Protein 3KE7 (pdb70)

Secondary structure (P-SEA, 3-state):
cccccccccccccccaaaaaaaaaccccccccccccbbbbbccccccccccaaaaaaaaacccccccccccbbbbbbcccbbbbbbccccccccbbbbbcbbbbbbbccccbbbbcbbbbbcccccc/ccccccccccccccccaaaaaaaaaccccccccccccbbbbbccccccccccaaaaaaaaacccccccccccbbbbbbcccbbbbbbbbbbbcccbbbbbcbbbbbbbccccbbbbcbbbbbcccccc

Sequence (255 aa):
QKKNENKKTLNENIPEEIISSSLLEKEALASTDPAFVELSDTTDVIYFDPSSLETKIEGLEEQLRRTYYKGQLPPADHFDIRRPVVQVAQQNIAVLTFNLDSYLSDKVIIKKWNCTEVYRRRNPDNQWKIIQTHWSYVKPLDQQKNENKTLNENIPEIISSSLEKEALASTDPAFVELSDTTDVIYFDPSSLETKIEEGLEEQQLRTYYKGQLPPADHHFDIRPVVQVAQNIAVLTFNLDSYLSDKVIKWNCTEVYRRNPDNQWKIIQTHWSYVKPLD

B-factor: mean 13.29, std 9.76, range [2.0, 61.55]

Solvent-accessible surface area: 12654 Å² total

InterPro domains:
  IPR032710 NTF2-like domain superfamily [SSF54427] (45-148)
  IPR037401 SnoaL-like domain [PF13474] (45-150)

Foldseek 3Di:
DLQDDPPCRPDPQVVVVQVVCCLQDQPLNQLVQADQFAWEEEPVDPHIDGGSVRVVVVSVVHDGRAPDKDFDWDWDDDPFKIKIWDWMFGHHPHDTWIKTKIWIWGQDPVRGTGTRYIYIYGDPPVD/DVVVVLVADPDPVQVVVVQVVCQLQDPPLRQLVQADQAAWEEEPVDPDIDGGSVSVVVVSVVDDDQANDKDFPWDWDDDPQKIKIWTWMWGDRPPDTWIKTKIWIWGQDSVRRTGTRYIYIYGDPPVD

Nearest PDB structures (foldseek):
  3ke7-assembly1_A  TM=9.573E-01  e=1.604E-20  Parabacteroides distasonis ATCC 8503
  3nm2-assembly1_A-2  TM=6.686E-01  e=5.305E-06  Comamonas testosteroni
  3mki-assembly2_C  TM=6.594E-01  e=5.002E-06  Comamonas testosteroni
  6uae-assembly4_D  TM=6.783E-01  e=1.822E-05  Comamonas testosteroni
  3t8u-assembly1_A  TM=6.518E-01  e=2.049E-05  Comamonas testosteroni

Radius of gyration: 18.11 Å; Cα contacts (8 Å, |Δi|>4): 552; chains: 2; bounding box: 51×55×39 Å

Organism: Parabacteroides distasonis (strain ATCC 8503 / DSM 20701 / CIP 104284 / JCM 5825 / NCTC 11152) (NCBI:txid435591)

Structure (mmCIF, N/CA/C/O backbone):
data_3KE7
#
_entry.id   3KE7
#
_cell.length_a   74.660
_cell.length_b   60.897
_cell.length_c   52.280
_cell.angle_alpha   90.00
_cell.angle_beta   102.30
_cell.angle_gamma   90.00
#
_symmetry.space_group_name_H-M   'C 1 2 1'
#
loop_
_entity.id
_entity.type
_entity.pdbx_description
1 polymer 'Putative ketosteroid isomerase'
2 non-polymer BICINE
3 non-polymer GLYCEROL
4 non-polymer DI(HYDROXYETHYL)ETHER
5 non-polymer 'SULFATE ION'
6 water water
#
loop_
_atom_site.group_PDB
_atom_site.id
_atom_site.type_symbol
_atom_site.label_atom_id
_atom_site.label_alt_id
_atom_site.label_comp_id
_atom_site.label_asym_id
_atom_site.label_entity_id
_atom_site.label_seq_id
_atom_site.pdbx_PDB_ins_code
_atom_site.Cartn_x
_atom_site.Cartn_y
_atom_site.Cartn_z
_atom_site.occupancy
_atom_site.B_iso_or_equiv
_atom_site.auth_seq_id
_atom_site.auth_comp_id
_atom_site.auth_asym_id
_atom_site.auth_atom_id
_atom_site.pdbx_PDB_model_num
ATOM 1 N N . GLN A 1 3 ? 2.414 32.341 19.885 1.00 22.23 23 GLN A N 1
ATOM 2 C CA . GLN A 1 3 ? 2.539 33.766 20.311 1.00 20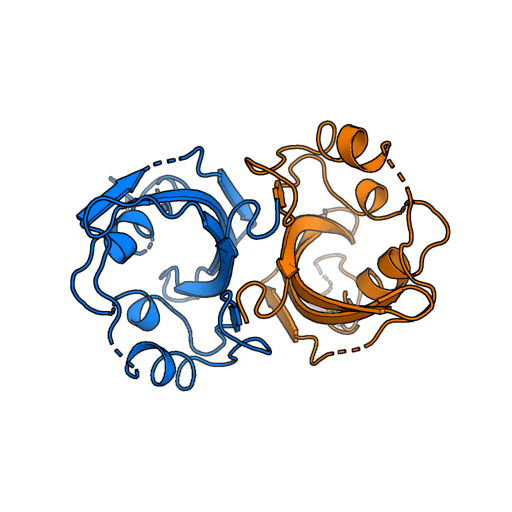.37 23 GLN A CA 1
ATOM 3 C C . GLN A 1 3 ? 2.839 34.641 19.068 1.00 21.02 23 GLN A C 1
ATOM 4 O O . GLN A 1 3 ? 3.609 34.273 18.183 1.00 18.32 23 GLN A O 1
ATOM 10 N N . LYS A 1 4 ? 2.214 35.805 19.011 1.00 17.53 24 LYS A N 1
ATOM 11 C CA A LYS A 1 4 ? 2.323 36.709 17.882 0.50 17.84 24 LYS A CA 1
ATOM 12 C CA B LYS A 1 4 ? 2.330 36.685 17.858 0.50 17.79 24 LYS A CA 1
ATOM 13 C C . LYS A 1 4 ? 3.777 37.055 17.505 1.00 15.74 24 LYS A C 1
ATOM 14 O O . LYS A 1 4 ? 4.083 37.330 16.340 1.00 16.38 24 LYS A O 1
ATOM 25 N N . ASN A 1 5 ? 4.674 37.086 18.501 1.00 12.47 25 ASN A N 1
ATOM 26 C CA . ASN A 1 5 ? 6.067 37.486 18.253 1.00 10.00 25 ASN A CA 1
ATOM 27 C C . ASN A 1 5 ? 7.070 36.341 18.355 1.00 10.70 25 ASN A C 1
ATOM 28 O O . ASN A 1 5 ? 8.236 36.556 18.660 1.00 9.34 25 ASN A O 1
ATOM 41 N N . GLU A 1 7 ? 8.292 32.652 16.337 1.00 9.89 27 GLU A N 1
ATOM 42 C CA . GLU A 1 7 ? 8.179 31.813 15.187 1.00 10.03 27 GLU A CA 1
ATOM 43 C C . GLU A 1 7 ? 7.419 30.511 15.482 1.00 9.49 27 GLU A C 1
ATOM 44 O O . GLU A 1 7 ? 7.351 30.015 16.621 1.00 11.57 27 GLU A O 1
ATOM 50 N N . ASN A 1 8 ? 6.857 29.959 14.427 1.00 8.41 28 ASN A N 1
ATOM 51 C CA . ASN A 1 8 ? 6.159 28.698 14.521 1.00 10.72 28 ASN A CA 1
ATOM 52 C C . ASN A 1 8 ? 6.146 28.066 13.126 1.00 11.52 28 ASN A C 1
ATOM 53 O O . ASN A 1 8 ? 6.818 28.573 12.211 1.00 11.70 28 ASN A O 1
ATOM 58 N N . LYS A 1 9 ? 5.469 26.932 12.969 1.00 12.35 29 LYS A N 1
ATOM 59 C CA A LYS A 1 9 ? 5.461 26.201 11.708 0.50 13.56 29 LYS A CA 1
ATOM 60 C CA B LYS A 1 9 ? 5.469 26.213 11.696 0.50 13.34 29 LYS A CA 1
ATOM 61 C C . LYS A 1 9 ? 4.366 26.664 10.754 1.00 14.28 29 LYS A C 1
ATOM 62 O O . LYS A 1 9 ? 4.244 26.104 9.647 1.00 17.54 29 LYS A O 1
ATOM 73 N N . THR A 1 10 ? 3.562 27.669 11.167 1.00 14.33 30 THR A N 1
ATOM 74 C CA . THR A 1 10 ? 2.467 28.170 10.305 1.00 14.91 30 THR A CA 1
ATOM 75 C C . THR A 1 10 ? 2.587 29.638 9.897 1.00 18.42 30 THR A C 1
ATOM 76 O O . THR A 1 10 ? 3.421 29.991 9.055 1.00 16.39 30 THR A O 1
ATOM 80 N N . LEU A 1 11 ? 1.764 30.512 10.472 1.00 17.97 31 LEU A N 1
ATOM 81 C CA . LEU A 1 11 ? 1.779 31.930 10.109 1.00 19.49 31 LEU A CA 1
ATOM 82 C C . LEU A 1 11 ? 3.077 32.648 10.407 1.00 18.57 31 LEU A C 1
ATOM 83 O O . LEU A 1 11 ? 3.410 33.676 9.759 1.00 19.91 31 LEU A O 1
ATOM 88 N N . ASN A 1 12 ? 3.797 32.162 11.429 1.00 14.53 32 ASN A N 1
ATOM 89 C CA . ASN A 1 12 ? 5.023 32.803 11.826 1.00 12.65 32 ASN A CA 1
ATOM 90 C C . ASN A 1 12 ? 6.284 32.022 11.412 1.00 12.28 32 ASN A C 1
ATOM 91 O O . ASN A 1 12 ? 7.356 32.192 12.016 1.00 12.18 32 ASN A O 1
ATOM 96 N N . GLU A 1 13 ? 6.176 31.240 10.343 1.00 8.91 33 GLU A N 1
ATOM 97 C CA . GLU A 1 13 ? 7.324 30.501 9.824 1.00 9.08 33 GLU A CA 1
ATOM 98 C C . GLU A 1 13 ? 8.323 31.501 9.189 1.00 8.67 33 GLU A C 1
ATOM 99 O O . GLU A 1 13 ? 9.522 31.527 9.526 1.00 10.79 33 GLU A O 1
ATOM 105 N N . ASN A 1 14 ? 7.826 32.368 8.330 1.00 4.90 34 ASN A N 1
ATOM 106 C CA . ASN A 1 14 ? 8.676 33.338 7.620 1.00 4.06 34 ASN A CA 1
ATOM 107 C C . ASN A 1 14 ? 8.805 34.584 8.512 1.00 6.57 34 ASN A C 1
ATOM 108 O O . ASN A 1 14 ? 7.790 35.207 8.892 1.00 5.69 34 ASN A O 1
ATOM 113 N N . ILE A 1 15 ? 10.035 34.974 8.791 1.00 5.53 35 ILE A N 1
ATOM 114 C CA . ILE A 1 15 ? 10.314 36.062 9.716 1.00 4.81 35 ILE A CA 1
ATOM 115 C C . ILE A 1 15 ? 9.757 37.375 9.159 1.00 5.09 35 ILE A C 1
ATOM 116 O O . ILE A 1 15 ? 9.044 38.078 9.889 1.00 6.09 35 ILE A O 1
ATOM 121 N N . PRO A 1 16 ? 10.028 37.702 7.900 1.00 4.89 36 PRO A N 1
ATOM 122 C CA . PRO A 1 16 ? 9.429 38.979 7.441 1.00 5.63 36 PRO A CA 1
ATOM 123 C C . PRO A 1 16 ? 7.907 39.043 7.580 1.00 7.40 36 PRO A C 1
ATOM 124 O O . PRO A 1 16 ? 7.380 40.048 8.048 1.00 5.91 36 PRO A O 1
ATOM 128 N N . GLU A 1 17 ? 7.201 37.996 7.183 1.00 6.22 37 GLU A N 1
ATOM 129 C CA A GLU A 1 17 ? 5.742 38.030 7.313 0.60 6.88 37 GLU A CA 1
ATOM 130 C CA B GLU A 1 17 ? 5.752 37.939 7.296 0.40 7.37 37 GLU A CA 1
ATOM 131 C C . GLU A 1 17 ? 5.324 38.135 8.768 1.00 6.16 37 GLU A C 1
ATOM 132 O O . GLU A 1 17 ? 4.409 38.893 9.090 1.00 6.32 37 GLU A O 1
ATOM 156 N N . ILE A 1 19 ? 6.993 39.587 11.232 1.00 5.21 39 ILE A N 1
ATOM 157 C CA . ILE A 1 19 ? 7.360 40.933 11.711 1.00 4.89 39 ILE A CA 1
ATOM 158 C C . ILE A 1 19 ? 6.356 41.965 11.204 1.00 5.09 39 ILE A C 1
ATOM 159 O O . ILE A 1 19 ? 5.867 42.852 11.959 1.00 5.65 39 ILE A O 1
ATOM 164 N N . ILE A 1 20 ? 6.010 41.851 9.914 1.00 4.88 40 ILE A N 1
ATOM 165 C CA . ILE A 1 20 ? 5.012 42.754 9.331 1.00 5.63 40 ILE A CA 1
ATOM 166 C C . ILE A 1 20 ? 3.663 42.604 10.043 1.00 6.41 40 ILE A C 1
ATOM 167 O O . ILE A 1 20 ? 3.030 43.609 10.398 1.00 6.06 40 ILE A O 1
ATOM 172 N N . SER A 1 21 ? 3.216 41.371 10.261 1.00 6.45 41 SER A N 1
ATOM 173 C CA A SER A 1 21 ? 1.939 41.134 10.943 0.34 6.04 41 SER A CA 1
ATOM 174 C CA B SER A 1 21 ? 1.943 41.138 10.947 0.33 6.10 41 SER A CA 1
ATOM 175 C CA C SER A 1 21 ? 1.943 41.139 10.936 0.33 6.55 41 SER A CA 1
ATOM 176 C C . SER A 1 21 ? 1.962 41.669 12.367 1.00 8.20 41 SER A C 1
ATOM 177 O O . SER A 1 21 ? 0.940 42.237 12.862 1.00 8.05 41 SER A O 1
ATOM 184 N N . LEU A 1 22 ? 3.074 41.490 13.072 1.00 6.21 42 LEU A N 1
ATOM 185 C CA A LEU A 1 22 ? 3.200 41.962 14.401 0.50 7.37 42 LEU A CA 1
ATOM 186 C CA B LEU A 1 22 ? 3.222 42.011 14.454 0.50 6.84 42 LEU A CA 1
ATOM 187 C C . LEU A 1 22 ? 3.041 43.495 14.475 1.00 6.54 42 LEU A C 1
ATOM 188 O O . LEU A 1 22 ? 2.308 44.032 15.336 1.00 8.19 42 LEU A O 1
ATOM 197 N N . GLU A 1 23 ? 3.732 44.195 13.572 1.00 5.79 43 GLU A N 1
ATOM 198 C CA . GLU A 1 23 ? 3.642 45.635 13.529 1.00 5.32 43 GLU A CA 1
ATOM 199 C C . GLU A 1 23 ? 2.224 46.105 13.243 1.00 6.22 43 GLU A C 1
ATOM 200 O O . GLU A 1 23 ? 1.741 47.013 13.897 1.00 7.13 43 GLU A O 1
ATOM 206 N N . LYS A 1 24 ? 1.557 45.474 12.269 1.00 5.51 44 LYS A N 1
ATOM 207 C CA . LYS A 1 24 ? 0.199 45.852 11.948 1.00 6.69 44 LYS A CA 1
ATOM 208 C C . LYS A 1 24 ? -0.728 45.617 13.136 1.00 7.55 44 LYS A C 1
ATOM 209 O O . LYS A 1 24 ? -1.612 46.399 13.378 1.00 8.03 44 LYS A O 1
ATOM 215 N N . GLU A 1 25 ? -0.498 44.532 13.862 1.00 5.11 45 GLU A N 1
ATOM 216 C CA . GLU A 1 25 ? -1.370 44.207 15.020 1.00 5.24 45 GLU A CA 1
ATOM 217 C C . GLU A 1 25 ? -1.176 45.263 16.083 1.00 6.40 45 GLU A C 1
ATOM 218 O O . GLU A 1 25 ? -2.164 45.706 16.707 1.00 7.13 45 GLU A O 1
ATOM 224 N N . ALA A 1 26 ? 0.058 45.692 16.319 1.00 7.40 46 ALA A N 1
ATOM 225 C CA . ALA A 1 26 ? 0.298 46.725 17.334 1.00 7.50 46 ALA A CA 1
ATOM 226 C C . ALA A 1 26 ? -0.322 48.055 16.920 1.00 6.56 46 ALA A C 1
ATOM 227 O O . ALA A 1 26 ? -0.917 48.763 17.756 1.00 7.32 46 ALA A O 1
ATOM 229 N N . LEU A 1 27 ? -0.195 48.397 15.647 1.00 6.76 47 LEU A N 1
ATOM 230 C CA . LEU A 1 27 ? -0.808 49.627 15.107 1.00 7.15 47 LEU A CA 1
ATOM 231 C C . LEU A 1 27 ? -2.341 49.637 15.185 1.00 7.83 47 LEU A C 1
ATOM 232 O O . LEU A 1 27 ? -2.964 50.708 15.234 1.00 11.75 47 LEU A O 1
ATOM 237 N N . ALA A 1 28 ? -2.946 48.469 15.120 1.00 7.08 48 ALA A N 1
ATOM 238 C CA . ALA A 1 28 ? -4.412 48.389 15.133 1.00 8.34 48 ALA A CA 1
ATOM 239 C C . ALA A 1 28 ? -4.940 48.242 16.537 1.00 10.11 48 ALA A C 1
ATOM 240 O O . ALA A 1 28 ? -6.132 48.428 16.747 1.00 10.69 48 ALA A O 1
ATOM 242 N N . SER A 1 29 ? -4.064 47.983 17.524 1.00 6.15 49 SER A N 1
ATOM 243 C CA . SER A 1 29 ? -4.534 47.756 18.889 1.00 7.96 49 SER A CA 1
ATOM 244 C C . SER A 1 29 ? -5.116 49.015 19.516 1.00 8.44 49 SER A C 1
ATOM 245 O O . SER A 1 29 ? -4.612 50.113 19.347 1.00 10.55 49 SER A O 1
ATOM 248 N N . THR A 1 30 ? -6.190 48.831 20.269 1.00 7.35 50 THR A N 1
ATOM 249 C CA . THR A 1 30 ? -6.747 49.939 21.024 1.00 9.72 50 THR A CA 1
ATOM 250 C C . THR A 1 30 ? -5.959 50.199 22.297 1.00 8.60 50 THR A C 1
ATOM 251 O O . THR A 1 30 ? -6.157 51.210 22.962 1.00 11.54 50 THR A O 1
ATOM 255 N N . ASP A 1 31 ? -5.082 49.289 22.682 1.00 6.82 51 ASP A N 1
ATOM 256 C CA . ASP A 1 31 ? -4.317 49.472 23.881 1.00 6.69 51 ASP A CA 1
ATOM 257 C C . ASP A 1 31 ? -3.076 50.305 23.567 1.00 10.41 51 ASP A C 1
ATOM 258 O O . ASP A 1 31 ? -2.251 49.912 22.723 1.00 10.33 51 ASP A O 1
ATOM 263 N N . PRO A 1 32 ? -2.940 51.464 24.205 1.00 10.14 52 PRO A N 1
ATOM 264 C CA . PRO A 1 32 ? -1.755 52.293 23.900 1.00 14.07 52 PRO A CA 1
ATOM 265 C C . PRO A 1 32 ? -0.455 51.697 24.360 1.00 14.11 52 PRO A C 1
ATOM 266 O O . PRO A 1 32 ? 0.593 52.104 23.856 1.00 18.68 52 PRO A O 1
ATOM 283 N N . ALA A 1 34 ? 0.467 48.658 23.599 1.00 11.38 54 ALA A N 1
ATOM 284 C CA . ALA A 1 34 ? 0.813 47.567 22.683 1.00 8.69 54 ALA A CA 1
ATOM 285 C C . ALA A 1 34 ? 2.282 47.593 22.295 1.00 6.86 54 ALA A C 1
ATOM 286 O O . ALA A 1 34 ? 2.981 46.588 22.341 1.00 7.83 54 ALA A O 1
ATOM 288 N N . PHE A 1 35 ? 2.751 48.720 21.819 1.00 6.50 55 PHE A N 1
ATOM 289 C CA . PHE A 1 35 ? 4.157 48.774 21.395 1.00 7.15 55 PHE A CA 1
ATOM 290 C C . PHE A 1 35 ? 5.099 48.706 22.572 1.00 5.78 55 PHE A C 1
ATOM 291 O O . PHE A 1 35 ? 6.214 48.195 22.435 1.00 8.00 55 PHE A O 1
ATOM 299 N N . VAL A 1 36 ? 4.691 49.190 23.745 1.00 6.60 56 VAL A N 1
ATOM 300 C CA . VAL A 1 36 ? 5.516 49.048 24.920 1.00 5.85 56 VAL A CA 1
ATOM 301 C C . VAL A 1 36 ? 5.705 47.589 25.285 1.00 7.03 56 VAL A C 1
ATOM 302 O O . VAL A 1 36 ? 6.810 47.141 25.656 1.00 8.86 56 VAL A O 1
ATOM 306 N N . GLU A 1 37 ? 4.604 46.809 25.218 1.00 8.78 57 GLU A N 1
ATOM 307 C CA . GLU A 1 37 ? 4.673 45.402 25.602 1.00 8.92 57 GLU A CA 1
ATOM 308 C C . GLU A 1 37 ? 5.610 44.657 24.639 1.00 9.43 57 GLU A C 1
ATOM 309 O O . GLU A 1 37 ? 6.249 43.691 24.994 1.00 10.29 57 GLU A O 1
ATOM 315 N N . LEU A 1 38 ? 5.693 45.126 23.401 1.00 7.11 58 LEU A N 1
ATOM 316 C CA . LEU A 1 38 ? 6.566 44.524 22.414 1.00 7.73 58 LEU A CA 1
ATOM 317 C C . LEU A 1 38 ? 8.013 44.969 22.502 1.00 7.41 58 LEU A C 1
ATOM 318 O O . LEU A 1 38 ? 8.881 44.402 21.819 1.00 9.67 58 LEU A O 1
ATOM 323 N N . SER A 1 39 ? 8.293 46.031 23.246 1.00 5.36 59 SER A N 1
ATOM 324 C CA . SER A 1 39 ? 9.615 46.592 23.301 1.00 6.12 59 SER A CA 1
ATOM 325 C C . SER A 1 39 ? 10.447 45.997 24.423 1.00 6.17 59 SER A C 1
ATOM 326 O O . SER A 1 39 ? 9.907 45.565 25.441 1.00 6.78 59 SER A O 1
ATOM 329 N N . ASP A 1 40 ? 11.753 45.918 24.213 1.00 6.68 60 ASP A N 1
ATOM 330 C CA . ASP A 1 40 ? 12.676 45.357 25.218 1.00 7.79 60 ASP A CA 1
ATOM 331 C C . ASP A 1 40 ? 13.252 46.449 26.134 1.00 8.76 60 ASP A C 1
ATOM 332 O O . ASP A 1 40 ? 13.078 47.641 25.904 1.00 6.75 60 ASP A O 1
ATOM 337 N N . THR A 1 41 ? 13.923 46.009 27.186 1.00 6.56 61 THR A N 1
ATOM 338 C CA A THR A 1 41 ? 14.390 46.915 28.206 0.60 6.59 61 THR A CA 1
ATOM 339 C CA B THR A 1 41 ? 14.486 46.860 28.218 0.40 6.87 61 THR A CA 1
ATOM 340 C C . THR A 1 41 ? 15.341 48.005 27.692 1.00 6.80 61 THR A C 1
ATOM 341 O O . THR A 1 41 ? 15.337 49.132 28.248 1.00 7.03 61 THR A O 1
ATOM 348 N N . ASP A 1 42 ? 16.124 47.718 26.653 1.00 5.76 62 ASP A N 1
ATOM 349 C CA . ASP A 1 42 ? 17.077 48.651 26.092 1.00 6.26 62 ASP A CA 1
ATOM 350 C C . ASP A 1 42 ? 16.548 49.451 24.911 1.00 6.63 62 ASP A C 1
ATOM 351 O O . ASP A 1 42 ? 17.341 49.994 24.145 1.00 7.28 62 ASP A O 1
ATOM 356 N N . VAL A 1 43 ? 15.227 49.519 24.775 1.00 5.89 63 VAL A N 1
ATOM 357 C CA . VAL A 1 43 ? 14.642 50.212 23.614 1.00 4.52 63 VAL A CA 1
ATOM 358 C C . VAL A 1 43 ? 15.086 51.693 23.510 1.00 5.58 63 VAL A C 1
ATOM 359 O O . VAL A 1 43 ? 15.231 52.396 24.507 1.00 6.70 63 VAL A O 1
ATOM 363 N N . ILE A 1 44 ? 15.270 52.137 22.268 1.00 4.92 64 ILE A N 1
ATOM 364 C CA . ILE A 1 44 ? 15.577 53.518 21.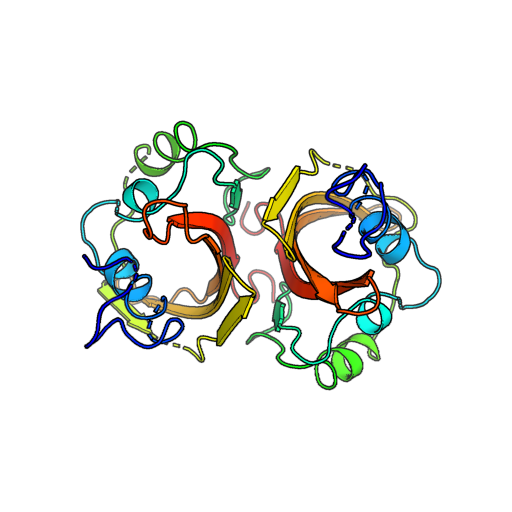895 1.00 5.15 64 ILE A CA 1
ATOM 365 C C . ILE A 1 44 ? 14.431 53.960 20.977 1.00 4.14 64 ILE A C 1
ATOM 366 O O . ILE A 1 44 ? 14.044 53.233 20.057 1.00 6.22 64 ILE A O 1
ATOM 371 N N . TYR A 1 45 ? 13.902 55.148 21.210 1.00 5.41 65 TYR A N 1
ATOM 372 C CA . TYR A 1 45 ? 12.700 55.620 20.488 1.00 3.80 65 TYR A CA 1
ATOM 373 C C . TYR A 1 45 ? 12.800 57.091 20.075 1.00 3.95 65 TYR A C 1
ATOM 374 O O . TYR A 1 45 ? 13.153 57.935 20.885 1.00 5.50 65 TYR A O 1
ATOM 383 N N . PHE A 1 46 ? 12.461 57.348 18.819 1.00 4.02 66 PHE A N 1
ATOM 384 C CA . PHE A 1 46 ? 12.309 58.687 18.289 1.00 4.23 66 PHE A CA 1
ATOM 385 C C . PHE A 1 46 ? 10.921 58.940 17.723 1.00 5.62 66 PHE A C 1
ATOM 386 O O . PHE A 1 46 ? 10.343 58.062 17.064 1.00 4.41 66 PHE A O 1
ATOM 394 N N . ASP A 1 47 ? 10.394 60.166 17.925 1.00 4.58 67 ASP A N 1
ATOM 395 C CA . ASP A 1 47 ? 9.245 60.622 17.133 1.00 5.14 67 ASP A CA 1
ATOM 396 C C . ASP A 1 47 ? 9.351 62.133 16.972 1.00 5.79 67 ASP A C 1
ATOM 397 O O . ASP A 1 47 ? 10.236 62.767 17.556 1.00 4.84 67 ASP A O 1
ATOM 402 N N . PRO A 1 48 ? 8.468 62.724 16.171 1.00 4.95 68 PRO A N 1
ATOM 403 C CA . PRO A 1 48 ? 8.625 64.172 15.872 1.00 7.31 68 PRO A CA 1
ATOM 404 C C . PRO A 1 48 ? 8.403 65.115 17.007 1.00 8.34 68 PRO A C 1
ATOM 405 O O . PRO A 1 48 ? 8.655 66.300 16.810 1.00 9.90 68 PRO A O 1
ATOM 409 N N . SER A 1 49 ? 7.982 64.636 18.169 1.00 6.37 69 SER A N 1
ATOM 410 C CA A SER A 1 49 ? 7.714 65.582 19.249 0.75 6.31 69 SER A CA 1
ATOM 411 C CA B SER A 1 49 ? 7.681 65.507 19.321 0.25 7.73 69 SER A CA 1
ATOM 412 C C . SER A 1 49 ? 8.819 65.660 20.300 1.00 9.01 69 SER A C 1
ATOM 413 O O . SER A 1 49 ? 8.729 66.502 21.195 1.00 8.54 69 SER A O 1
ATOM 418 N N . LEU A 1 50 ? 9.829 64.770 20.200 1.00 6.12 70 LEU A N 1
ATOM 419 C CA . LEU A 1 50 ? 10.879 64.676 21.180 1.00 5.80 70 LEU A CA 1
ATOM 420 C C . LEU A 1 50 ? 12.119 65.464 20.798 1.00 6.53 70 LEU A C 1
ATOM 421 O O . LEU A 1 50 ? 12.611 65.375 19.646 1.00 7.94 70 LEU A O 1
ATOM 426 N N . GLU A 1 51 ? 12.669 66.229 21.717 1.00 5.45 71 GLU A N 1
ATOM 427 C CA . GLU A 1 51 ? 13.903 66.915 21.391 1.00 4.51 71 GLU A CA 1
ATOM 428 C C . GLU A 1 51 ? 15.062 65.937 21.126 1.00 7.22 71 GLU A C 1
ATOM 429 O O . GLU A 1 51 ? 15.897 66.167 20.244 1.00 7.94 71 GLU A O 1
ATOM 435 N N . THR A 1 52 ? 15.117 64.854 21.909 1.00 5.84 72 THR A N 1
ATOM 436 C CA . THR A 1 52 ? 16.108 63.809 21.762 1.00 7.00 72 THR A CA 1
ATOM 437 C C . THR A 1 52 ? 15.413 62.482 21.984 1.00 5.86 72 THR A C 1
ATOM 438 O O . THR A 1 52 ? 14.312 62.414 22.544 1.00 6.11 72 THR A O 1
ATOM 442 N N . LYS A 1 53 ? 16.076 61.406 21.606 1.00 4.61 73 LYS A N 1
ATOM 443 C CA . LYS A 1 53 ? 15.488 60.083 21.741 1.00 4.93 73 LYS A CA 1
ATOM 444 C C . LYS A 1 53 ? 15.227 59.677 23.190 1.00 3.35 73 LYS A C 1
ATOM 445 O O . LYS A 1 53 ? 15.974 60.021 24.120 1.00 5.82 73 LYS A O 1
ATOM 451 N N . ILE A 1 54 ? 14.159 58.913 23.385 1.00 4.47 74 ILE A N 1
ATOM 452 C CA . ILE A 1 54 ? 13.866 58.253 24.639 1.00 4.64 74 ILE A CA 1
ATOM 453 C C . ILE A 1 54 ? 14.724 56.995 24.732 1.00 4.13 74 ILE A C 1
ATOM 454 O O . ILE A 1 54 ? 14.944 56.308 23.743 1.00 6.08 74 ILE A O 1
ATOM 459 N N . GLU A 1 55 ? 15.212 56.710 25.920 1.00 5.91 75 GLU A N 1
ATOM 460 C CA . GLU A 1 55 ? 16.097 55.573 26.146 1.00 6.11 75 GLU A CA 1
ATOM 461 C C . GLU A 1 55 ? 15.615 54.766 27.319 1.00 4.40 75 GLU A C 1
ATOM 462 O O . GLU A 1 55 ? 15.536 55.275 28.426 1.00 6.09 75 GLU A O 1
ATOM 468 N N . GLY A 1 56 ? 15.320 53.503 27.054 1.00 5.80 76 GLY A N 1
ATOM 469 C CA . GLY A 1 56 ? 14.935 52.521 28.059 1.00 6.51 76 GLY A CA 1
ATOM 470 C C . GLY A 1 56 ? 13.439 52.312 28.139 1.00 6.89 76 GLY A C 1
ATOM 471 O O . GLY A 1 56 ? 12.636 53.227 27.967 1.00 6.82 76 GLY A O 1
ATOM 472 N N . LEU A 1 57 ? 13.053 51.088 28.469 1.00 7.53 77 LEU A N 1
ATOM 473 C CA . LEU A 1 57 ? 11.667 50.689 28.470 1.00 5.16 77 LEU A CA 1
ATOM 474 C C . LEU A 1 57 ? 10.797 51.427 29.489 1.00 6.82 77 LEU A C 1
ATOM 475 O O . LEU A 1 57 ? 9.674 51.794 29.208 1.00 6.58 77 LEU A O 1
ATOM 480 N N . GLU A 1 58 ? 11.324 51.684 30.658 1.00 7.50 78 GLU A N 1
ATOM 481 C CA A GLU A 1 58 ? 10.519 52.368 31.649 0.60 8.46 78 GLU A CA 1
ATOM 482 C CA B GLU A 1 58 ? 10.585 52.392 31.704 0.40 8.42 78 GLU A CA 1
ATOM 483 C C . GLU A 1 58 ? 10.210 53.798 31.224 1.00 5.72 78 GLU A C 1
ATOM 484 O O . GLU A 1 58 ? 9.110 54.294 31.466 1.00 6.48 78 GLU A O 1
ATOM 495 N N . GLN A 1 59 ? 11.154 54.439 30.553 1.00 7.54 79 GLN A N 1
ATOM 496 C CA . GLN A 1 59 ? 10.944 55.775 30.052 1.00 7.98 79 GLN A CA 1
ATOM 497 C C . GLN A 1 59 ? 9.961 55.753 28.898 1.00 6.79 79 GLN A C 1
ATOM 498 O O . GLN A 1 59 ? 9.121 56.635 28.769 1.00 7.69 79 GLN A O 1
ATOM 504 N N . LEU A 1 60 ? 10.061 54.742 28.057 1.00 5.90 80 LEU A N 1
ATOM 505 C CA . LEU A 1 60 ? 9.127 54.613 26.965 1.00 5.67 80 LEU A CA 1
ATOM 506 C C . LEU A 1 60 ? 7.722 54.377 27.482 1.00 5.77 80 LEU A C 1
ATOM 507 O O . LEU A 1 60 ? 6.786 54.964 26.993 1.00 6.08 80 LEU A O 1
ATOM 512 N N . ARG A 1 61 ? 7.594 53.553 28.526 1.00 4.85 81 ARG A N 1
ATOM 513 C CA A ARG A 1 61 ? 6.290 53.246 29.111 0.50 4.79 81 ARG A CA 1
ATOM 514 C CA B ARG A 1 61 ? 6.293 53.252 29.105 0.50 4.89 81 ARG A CA 1
ATOM 515 C C . ARG A 1 61 ? 5.666 54.516 29.660 1.00 5.91 81 ARG A C 1
ATOM 516 O O . ARG A 1 61 ? 4.522 54.810 29.395 1.00 6.32 81 ARG A O 1
ATOM 531 N N . THR A 1 62 ? 6.453 55.304 30.384 1.00 5.63 82 THR A N 1
ATOM 532 C CA . THR A 1 62 ? 5.943 56.557 30.946 1.00 7.38 82 THR A CA 1
ATOM 533 C C . THR A 1 62 ? 5.494 57.498 29.824 1.00 6.26 82 THR A C 1
ATOM 534 O O . THR A 1 62 ? 4.453 58.141 29.908 1.00 8.05 82 THR A O 1
ATOM 538 N N . TYR A 1 63 ? 6.304 57.577 28.777 1.00 6.37 83 TYR A N 1
ATOM 539 C CA . TYR A 1 63 ? 5.967 58.421 27.632 1.00 6.98 83 TYR A CA 1
ATOM 540 C C . TYR A 1 63 ? 4.644 57.984 26.979 1.00 8.20 83 TYR A C 1
ATOM 541 O O . TYR A 1 63 ? 3.769 58.815 26.724 1.00 8.46 83 TYR A O 1
ATOM 550 N N . TYR A 1 64 ? 4.494 56.683 26.728 1.00 6.31 84 TYR A N 1
ATOM 551 C CA . TYR A 1 64 ? 3.265 56.170 26.103 1.00 9.39 84 TYR A CA 1
ATOM 552 C C . TYR A 1 64 ? 2.035 56.364 27.011 1.00 12.17 84 TYR A C 1
ATOM 553 O O . TYR A 1 64 ? 0.942 56.657 26.552 1.00 13.11 84 TYR A O 1
ATOM 562 N N . LYS A 1 65 ? 2.232 56.188 28.303 1.00 9.47 85 LYS A N 1
ATOM 563 C CA . LYS A 1 65 ? 1.161 56.453 29.263 1.00 12.24 85 LYS A CA 1
ATOM 564 C C . LYS A 1 65 ? 0.666 57.890 29.186 1.00 17.23 85 LYS A C 1
ATOM 565 O O . LYS A 1 65 ? -0.541 58.159 29.331 1.00 19.69 85 LYS A O 1
ATOM 571 N N . GLY A 1 66 ? 1.601 58.809 29.022 1.00 18.60 86 GLY A N 1
ATOM 572 C CA . GLY A 1 66 ? 1.292 60.222 28.996 1.00 23.72 86 GLY A CA 1
ATOM 573 C C . GLY A 1 66 ? 0.553 60.705 27.770 1.00 24.34 86 GLY A C 1
ATOM 574 O O . GLY A 1 66 ? -0.216 61.650 27.866 1.00 30.20 86 GLY A O 1
ATOM 588 N N . GLN A 1 68 ? -1.568 58.743 25.587 1.00 31.24 88 GLN A N 1
ATOM 589 C CA . GLN A 1 68 ? -2.886 58.192 25.418 1.00 33.71 88 GLN A CA 1
ATOM 590 C C . GLN A 1 68 ? -3.270 58.156 23.964 1.00 33.20 88 GLN A C 1
ATOM 591 O O . GLN A 1 68 ? -4.392 58.472 23.630 1.00 33.75 88 GLN A O 1
ATOM 593 N N . LEU A 1 69 ? -2.345 57.783 23.093 1.00 33.05 89 LEU A N 1
ATOM 594 C CA . LEU A 1 69 ? -2.622 57.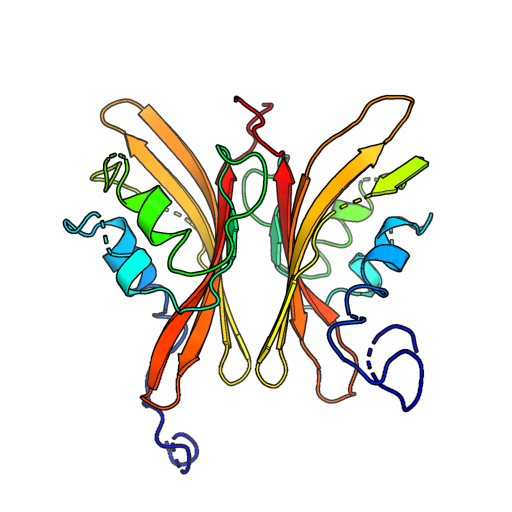879 21.658 1.00 33.96 89 LEU A CA 1
ATOM 595 C C . LEU A 1 69 ? -3.655 56.847 21.206 1.00 29.96 89 LEU A C 1
ATOM 596 O O . LEU A 1 69 ? -3.476 55.651 21.445 1.00 32.25 89 LEU A O 1
ATOM 598 N N . PRO A 1 70 ? -4.739 57.310 20.567 1.00 25.35 90 PRO A N 1
ATOM 599 C CA . PRO A 1 70 ? -5.651 56.329 19.954 1.00 26.81 90 PRO A CA 1
ATOM 600 C C . PRO A 1 70 ? -5.008 55.720 18.738 1.00 24.37 90 PRO A C 1
ATOM 601 O O . PRO A 1 70 ? -4.126 56.356 18.141 1.00 24.72 90 PRO A O 1
ATOM 605 N N . PRO A 1 71 ? -5.404 54.483 18.375 1.00 19.62 91 PRO A N 1
ATOM 606 C CA . PRO A 1 71 ? -4.903 54.007 17.097 1.00 19.80 91 PRO A CA 1
ATOM 607 C C . PRO A 1 71 ? -5.591 54.762 15.971 1.00 16.44 91 PRO A C 1
ATOM 608 O O . PRO A 1 71 ? -6.610 55.435 16.178 1.00 15.31 91 PRO A O 1
ATOM 612 N N . ALA A 1 72 ? -5.019 54.685 14.785 1.00 12.77 92 ALA A N 1
ATOM 613 C CA . ALA A 1 72 ? -5.684 55.278 13.635 1.00 12.78 92 ALA A CA 1
ATOM 614 C C . ALA A 1 72 ? -7.040 54.594 13.391 1.00 13.69 92 ALA A C 1
ATOM 615 O O . ALA A 1 72 ? -7.214 53.396 13.690 1.00 16.06 92 ALA A O 1
ATOM 617 N N . ASP A 1 73 ? -7.977 55.322 12.791 1.00 12.44 93 ASP A N 1
ATOM 618 C CA . ASP A 1 73 ? -9.225 54.717 12.353 1.00 15.07 93 ASP A CA 1
ATOM 619 C C . ASP A 1 73 ? -8.901 53.637 11.344 1.00 11.69 93 ASP A C 1
ATOM 620 O O . ASP A 1 73 ? -9.539 52.602 11.326 1.00 14.23 93 ASP A O 1
ATOM 625 N N . HIS A 1 74 ? -7.894 53.882 10.482 1.00 10.67 94 HIS A N 1
ATOM 626 C CA . HIS A 1 74 ? -7.424 52.868 9.540 1.00 9.34 94 HIS A CA 1
ATOM 627 C C . HIS A 1 74 ? -6.069 53.317 9.039 1.00 7.18 94 HIS A C 1
ATOM 628 O O . HIS A 1 74 ? -5.728 54.481 9.140 1.00 6.94 94 HIS A O 1
ATOM 635 N N . PHE A 1 75 ? -5.272 52.395 8.540 1.00 7.40 95 PHE A N 1
ATOM 636 C CA . PHE A 1 75 ? -3.982 52.766 7.982 1.00 6.50 95 PHE A CA 1
ATOM 637 C C . PHE A 1 75 ? -3.629 51.865 6.823 1.00 7.07 95 PHE A C 1
ATOM 638 O O . PHE A 1 75 ? -4.125 50.735 6.705 1.00 9.24 95 PHE A O 1
ATOM 646 N N . ASP A 1 76 ? -2.702 52.351 6.014 1.00 6.28 96 ASP A N 1
ATOM 647 C CA . ASP A 1 76 ? -2.128 51.592 4.908 1.00 7.41 96 ASP A CA 1
ATOM 648 C C . ASP A 1 76 ? -0.637 51.540 5.089 1.00 6.56 96 ASP A C 1
ATOM 649 O O . ASP A 1 76 ? 0.048 52.585 5.110 1.00 7.89 96 ASP A O 1
ATOM 662 N N . ILE A 1 78 ? 2.708 50.773 3.460 1.00 5.21 98 ILE A N 1
ATOM 663 C CA . ILE A 1 78 ? 3.170 50.773 2.102 1.00 5.71 98 ILE A CA 1
ATOM 664 C C . ILE A 1 78 ? 4.600 50.244 1.997 1.00 5.41 98 ILE A C 1
ATOM 665 O O . ILE A 1 78 ? 5.553 50.731 2.664 1.00 6.28 98 ILE A O 1
ATOM 670 N N . ARG A 1 79 ? 4.715 49.223 1.176 1.00 6.36 99 ARG A N 1
ATOM 671 C CA A ARG A 1 79 ? 5.932 48.579 0.818 0.60 6.79 99 ARG A CA 1
ATOM 672 C CA B ARG A 1 79 ? 5.998 48.547 0.836 0.40 6.57 99 ARG A CA 1
ATOM 673 C C . ARG A 1 79 ? 6.872 48.240 2.030 1.00 5.86 99 ARG A C 1
ATOM 674 O O . ARG A 1 79 ? 8.033 48.582 2.058 1.00 6.76 99 ARG A O 1
ATOM 689 N N . PRO A 1 80 ? 6.336 47.529 3.036 1.00 4.28 100 PRO A N 1
ATOM 690 C CA . PRO A 1 80 ? 7.178 47.124 4.140 1.00 4.27 100 PRO A CA 1
ATOM 691 C C . PRO A 1 80 ? 8.353 46.257 3.671 1.00 6.86 100 PRO A C 1
ATOM 692 O O . PRO A 1 80 ? 8.136 45.350 2.846 1.00 7.24 100 PRO A O 1
ATOM 696 N N . VAL A 1 81 ? 9.539 46.545 4.181 1.00 6.44 101 VAL A N 1
ATOM 697 C CA . VAL A 1 81 ? 10.740 45.774 3.917 1.00 4.67 101 VAL A CA 1
ATOM 698 C C . VAL A 1 81 ? 11.281 45.234 5.215 1.00 6.02 101 VAL A C 1
ATOM 699 O O . VAL A 1 81 ? 11.354 45.975 6.206 1.00 5.03 101 VAL A O 1
ATOM 703 N N . VAL A 1 82 ? 11.622 43.946 5.251 1.00 6.38 102 VAL A N 1
ATOM 704 C CA . VAL A 1 82 ? 12.269 43.374 6.405 1.00 4.78 102 VAL A CA 1
ATOM 705 C C . VAL A 1 82 ? 13.565 42.777 5.991 1.00 5.67 102 VAL A C 1
ATOM 706 O O . VAL A 1 82 ? 13.634 41.909 5.126 1.00 7.17 102 VAL A O 1
ATOM 710 N N . GLN A 1 83 ? 14.619 43.313 6.592 1.00 4.27 103 GLN A N 1
ATOM 711 C CA . GLN A 1 83 ? 15.987 42.869 6.384 1.00 4.62 103 GLN A CA 1
ATOM 712 C C . GLN A 1 83 ? 16.322 41.999 7.590 1.00 5.35 103 GLN A C 1
ATOM 713 O O . GLN A 1 83 ? 16.289 42.461 8.737 1.00 6.16 103 GLN A O 1
ATOM 719 N N . VAL A 1 84 ? 16.684 40.739 7.381 1.00 6.14 104 VAL A N 1
ATOM 720 C CA . VAL A 1 84 ? 16.980 39.826 8.473 1.00 6.63 104 VAL A CA 1
ATOM 721 C C . VAL A 1 84 ? 18.455 39.543 8.492 1.00 7.44 104 VAL A C 1
ATOM 722 O O . VAL A 1 84 ? 19.059 39.252 7.464 1.00 7.97 104 VAL A O 1
ATOM 726 N N . ALA A 1 85 ? 19.051 39.617 9.678 1.00 6.56 105 ALA A N 1
ATOM 727 C CA . ALA A 1 85 ? 20.474 39.374 9.901 1.00 9.15 105 ALA A CA 1
ATOM 728 C C . ALA A 1 85 ? 20.614 38.690 11.232 1.00 11.82 105 ALA A C 1
ATOM 729 O O . ALA A 1 85 ? 20.578 39.354 12.286 1.00 13.93 105 ALA A O 1
ATOM 731 N N . GLN A 1 86 ? 20.777 37.399 11.176 1.00 13.56 106 GLN A N 1
ATOM 732 C CA A GLN A 1 86 ? 20.922 36.550 12.374 0.50 11.69 106 GLN A CA 1
ATOM 733 C CA B GLN A 1 86 ? 20.901 36.527 12.357 0.50 10.52 106 GLN A CA 1
ATOM 734 C C . GLN A 1 86 ? 19.741 36.836 13.334 1.00 12.88 106 GLN A C 1
ATOM 735 O O . GLN A 1 86 ? 18.524 36.587 12.942 1.00 15.77 106 GLN A O 1
ATOM 746 N N . ASN A 1 87 ? 20.007 37.472 14.487 1.00 9.72 107 ASN A N 1
ATOM 747 C CA . ASN A 1 87 ? 18.962 37.669 15.458 1.00 7.54 107 ASN A CA 1
ATOM 748 C C . ASN A 1 87 ? 18.336 39.051 15.401 1.00 7.11 107 ASN A C 1
ATOM 749 O O . ASN A 1 87 ? 17.769 39.491 16.370 1.00 6.71 107 ASN A O 1
ATOM 754 N N . ILE A 1 88 ? 18.401 39.701 14.251 1.00 5.73 108 ILE A N 1
ATOM 755 C CA . ILE A 1 88 ? 17.848 41.051 14.049 1.00 4.68 108 ILE A CA 1
ATOM 756 C C . ILE A 1 88 ? 16.969 41.079 12.796 1.00 5.33 108 ILE A C 1
ATOM 757 O O . ILE A 1 88 ? 17.283 40.476 11.766 1.00 5.95 108 ILE A O 1
ATOM 762 N N . ALA A 1 89 ? 15.844 41.745 12.916 1.00 3.43 109 ALA A N 1
ATOM 763 C CA . ALA A 1 89 ? 14.995 42.041 11.778 1.00 3.62 109 ALA A CA 1
ATOM 764 C C . ALA A 1 89 ? 14.739 43.535 11.761 1.00 4.50 109 ALA A C 1
ATOM 765 O O . ALA A 1 89 ? 14.232 44.089 12.706 1.00 5.55 109 ALA A O 1
ATOM 767 N N . VAL A 1 90 ? 15.151 44.182 10.677 1.00 4.60 110 VAL A N 1
ATOM 768 C CA . VAL A 1 90 ? 14.921 45.630 10.460 1.00 4.53 110 VAL A CA 1
ATOM 769 C C . VAL A 1 90 ? 13.712 45.810 9.594 1.00 4.43 110 VAL A C 1
ATOM 770 O O . VAL A 1 90 ? 13.700 45.356 8.445 1.00 4.84 110 VAL A O 1
ATOM 774 N N . LEU A 1 91 ? 12.657 46.369 10.151 1.00 4.91 111 LEU A N 1
ATOM 775 C CA . LEU A 1 91 ? 11.445 46.636 9.396 1.00 4.15 111 LEU A CA 1
ATOM 776 C C . LEU A 1 91 ? 11.375 48.122 9.066 1.00 5.20 111 LEU A C 1
ATOM 777 O O . LEU A 1 91 ? 11.478 48.974 9.957 1.00 5.65 111 LEU A O 1
ATOM 782 N N . THR A 1 92 ? 11.209 48.423 7.787 1.00 4.48 112 THR A N 1
ATOM 783 C CA . THR A 1 92 ? 11.022 49.773 7.314 1.00 4.86 112 THR A CA 1
ATOM 784 C C . THR A 1 92 ? 9.758 49.868 6.471 1.00 4.81 112 THR A C 1
ATOM 785 O O . THR A 1 92 ? 9.429 48.942 5.704 1.00 5.73 112 THR A O 1
ATOM 789 N N . PHE A 1 93 ? 9.030 50.966 6.627 1.00 4.76 113 PHE A N 1
ATOM 790 C CA . PHE A 1 93 ? 7.817 51.170 5.835 1.00 4.81 113 PHE A CA 1
ATOM 791 C C . PHE A 1 93 ? 7.412 52.604 5.824 1.00 4.36 113 PHE A C 1
ATOM 792 O O . PHE A 1 93 ? 7.898 53.408 6.621 1.00 5.17 113 PHE A O 1
ATOM 800 N N . ASN A 1 94 ? 6.559 52.928 4.861 1.00 5.55 114 ASN A N 1
ATOM 801 C CA . ASN A 1 94 ? 5.770 54.134 4.934 1.00 4.28 114 ASN A CA 1
ATOM 802 C C . ASN A 1 94 ? 4.370 53.771 5.413 1.00 4.28 114 ASN A C 1
ATOM 803 O O . ASN A 1 94 ? 3.893 52.652 5.217 1.00 5.26 114 ASN A O 1
ATOM 808 N N . LEU A 1 95 ? 3.694 54.746 6.020 1.00 6.30 115 LEU A N 1
ATOM 809 C CA . LEU A 1 95 ? 2.385 54.527 6.605 1.00 5.33 115 LEU A CA 1
ATOM 810 C C . LEU A 1 95 ? 1.462 55.684 6.349 1.00 5.61 115 LEU A C 1
ATOM 811 O O . LEU A 1 95 ? 1.786 56.806 6.657 1.00 7.80 115 LEU A O 1
ATOM 816 N N . ASP A 1 96 ? 0.329 55.420 5.709 1.00 4.23 116 ASP A N 1
ATOM 817 C CA . ASP A 1 96 ? -0.723 56.417 5.596 1.00 4.41 116 ASP A CA 1
ATOM 818 C C . ASP A 1 96 ? -1.690 56.125 6.756 1.00 5.91 116 ASP A C 1
ATOM 819 O O . ASP A 1 96 ? -2.330 55.073 6.769 1.00 5.93 116 ASP A O 1
ATOM 824 N N . SER A 1 97 ? -1.729 57.009 7.741 1.00 7.36 117 SER A N 1
ATOM 825 C CA . SER A 1 97 ? -2.557 56.840 8.912 1.00 6.54 117 SER A CA 1
ATOM 826 C C . SER A 1 97 ? -3.720 57.819 8.897 1.00 8.31 117 SER A C 1
ATOM 827 O O . SER A 1 97 ? -3.532 59.023 8.780 1.00 8.17 117 SER A O 1
ATOM 830 N N . TYR A 1 98 ? -4.922 57.303 9.078 1.00 8.06 118 TYR A N 1
ATOM 831 C CA . TYR A 1 98 ? -6.101 58.135 9.038 1.00 9.99 118 TYR A CA 1
ATOM 832 C C . TYR A 1 98 ? -6.729 58.272 10.410 1.00 12.96 118 TYR A C 1
ATOM 833 O O . TYR A 1 98 ? -7.119 57.278 11.013 1.00 12.36 118 TYR A O 1
ATOM 842 N N . LEU A 1 99 ? -6.845 59.510 10.873 1.00 16.51 119 LEU A N 1
ATOM 843 C CA . LEU A 1 99 ? -7.538 59.810 12.122 1.00 22.96 119 LEU A CA 1
ATOM 844 C C . LEU A 1 99 ? -8.439 61.029 11.900 1.00 25.58 119 LEU A C 1
ATOM 845 O O . LEU A 1 99 ? -7.992 62.061 11.367 1.00 25.46 119 LEU A O 1
ATOM 848 N N . SER A 1 100 ? -9.720 60.852 12.249 1.00 27.97 120 SER A N 1
ATOM 849 C CA . SER A 1 100 ? -10.797 61.864 12.087 1.00 29.71 120 SER A CA 1
ATOM 850 C C . SER A 1 100 ? -10.843 62.521 10.704 1.00 32.15 120 SER A C 1
ATOM 851 O O . SER A 1 100 ? -10.934 63.741 10.602 1.00 32.21 120 SER A O 1
ATOM 853 N N . ASP A 1 101 ? -10.758 61.706 9.651 1.00 33.60 121 ASP A N 1
ATOM 854 C CA . ASP A 1 101 ? -10.872 62.205 8.266 1.00 35.00 121 ASP A CA 1
ATOM 855 C C . ASP A 1 101 ? -9.643 62.992 7.748 1.00 34.54 121 ASP A C 1
ATOM 856 O O . ASP A 1 101 ? -9.769 63.825 6.841 1.00 35.39 121 ASP A O 1
ATOM 858 N N . LYS A 1 102 ? -8.470 62.757 8.335 1.00 30.46 122 LYS A N 1
ATOM 859 C CA . LYS A 1 102 ? -7.241 63.389 7.837 1.00 26.43 122 LYS A CA 1
ATOM 860 C C . LYS A 1 102 ? -6.164 62.338 7.788 1.00 20.52 122 LYS A C 1
ATOM 861 O O . LYS A 1 102 ? -6.130 61.473 8.647 1.00 20.31 122 LYS A O 1
ATOM 867 N N . VAL A 1 103 ? -5.302 62.421 6.771 1.00 16.99 123 VAL A N 1
ATOM 868 C CA . VAL A 1 103 ? -4.195 61.497 6.656 1.00 12.97 123 VAL A CA 1
ATOM 869 C C . VAL A 1 103 ? -2.912 62.140 7.191 1.00 14.85 123 VAL A C 1
ATOM 870 O O . VAL A 1 103 ? -2.686 63.351 7.072 1.00 14.64 123 VAL A O 1
ATOM 874 N N . ILE A 1 104 ? -2.162 61.318 7.906 1.00 10.23 124 ILE A N 1
ATOM 875 C CA A ILE A 1 104 ? -0.830 61.665 8.352 0.50 8.26 124 ILE A CA 1
ATOM 876 C CA B ILE A 1 104 ? -0.820 61.662 8.330 0.50 8.51 124 ILE A CA 1
ATOM 877 C C . ILE A 1 104 ? 0.066 60.591 7.740 1.00 6.41 124 ILE A C 1
ATOM 878 O O . ILE A 1 104 ? -0.190 59.390 7.938 1.00 6.34 124 ILE A O 1
ATOM 887 N N . LYS A 1 105 ? 1.050 61.020 6.961 1.00 8.04 125 LYS A N 1
ATOM 888 C CA A LYS A 1 105 ? 1.950 60.098 6.287 0.50 7.45 125 LYS A CA 1
ATOM 889 C CA B LYS A 1 105 ? 1.969 60.135 6.252 0.50 7.44 125 LYS A CA 1
ATOM 890 C C . LYS A 1 105 ? 3.263 60.045 7.049 1.00 6.35 125 LYS A C 1
ATOM 891 O O . LYS A 1 105 ? 3.867 61.081 7.358 1.00 6.14 125 LYS A O 1
ATOM 902 N N . TRP A 1 106 ? 3.653 58.827 7.388 1.00 5.03 126 TRP A N 1
ATOM 903 C CA . TRP A 1 106 ? 4.801 58.512 8.200 1.00 5.83 126 TRP A CA 1
ATOM 904 C C . TRP A 1 106 ? 5.852 57.680 7.498 1.00 5.70 126 TRP A C 1
ATOM 905 O O . TRP A 1 106 ? 5.565 56.909 6.582 1.00 5.59 126 TRP A O 1
ATOM 916 N N . ASN A 1 107 ? 7.058 57.847 7.997 1.00 5.32 127 ASN A N 1
ATOM 917 C CA . ASN A 1 107 ? 8.229 56.983 7.796 1.00 3.16 127 ASN A CA 1
ATOM 918 C C . ASN A 1 107 ? 8.457 56.227 9.070 1.00 5.72 127 ASN A C 1
ATOM 919 O O . ASN A 1 107 ? 8.345 56.818 10.173 1.00 5.39 127 ASN A O 1
ATOM 924 N N . CYS A 1 108 ? 8.807 54.952 8.986 1.00 4.91 128 CYS A N 1
ATOM 925 C CA . CYS A 1 108 ? 9.093 54.190 10.180 1.00 4.40 128 CYS A CA 1
ATOM 926 C C . CYS A 1 108 ? 10.223 53.200 9.992 1.00 4.54 128 CYS A C 1
ATOM 927 O O . CYS A 1 108 ? 10.258 52.467 9.018 1.00 5.18 128 CYS A O 1
ATOM 930 N N . THR A 1 109 ? 11.113 53.169 10.981 1.00 4.61 129 THR A N 1
ATOM 931 C CA . THR A 1 109 ? 12.108 52.096 11.117 1.00 4.61 129 THR A CA 1
ATOM 932 C C . THR A 1 109 ? 11.924 51.455 12.476 1.00 5.14 129 THR A C 1
ATOM 933 O O . THR A 1 109 ? 12.027 52.135 13.510 1.00 6.03 129 THR A O 1
ATOM 937 N N . GLU A 1 110 ? 11.669 50.139 12.468 1.00 4.64 130 GLU A N 1
ATOM 938 C CA . GLU A 1 110 ? 11.697 49.348 13.678 1.00 7.23 130 GLU A CA 1
ATOM 939 C C . GLU A 1 110 ? 12.860 48.370 13.583 1.00 5.85 130 GLU A C 1
ATOM 940 O O . GLU A 1 110 ? 13.129 47.819 12.547 1.00 7.31 130 GLU A O 1
ATOM 946 N N . VAL A 1 111 ? 13.530 48.138 14.674 1.00 4.18 131 VAL A N 1
ATOM 947 C CA . VAL A 1 111 ? 14.524 47.065 14.759 1.00 4.39 131 VAL A CA 1
ATOM 948 C C . VAL A 1 111 ? 14.060 46.105 15.838 1.00 4.48 131 VAL A C 1
ATOM 949 O O . VAL A 1 111 ? 13.865 46.497 16.998 1.00 5.09 131 VAL A O 1
ATOM 953 N N . TYR A 1 112 ? 13.760 44.867 15.414 1.00 3.77 132 TYR A N 1
ATOM 954 C CA . TYR A 1 112 ? 13.400 43.776 16.286 1.00 4.77 132 TYR A CA 1
ATOM 955 C C . TYR A 1 112 ? 14.576 42.836 16.480 1.00 5.64 132 TYR A C 1
ATOM 956 O O . TYR A 1 112 ? 15.372 42.583 15.568 1.00 5.49 132 TYR A O 1
ATOM 965 N N . ARG A 1 113 ? 14.701 42.356 17.709 1.00 4.91 133 ARG A N 1
ATOM 966 C CA . ARG A 1 113 ? 15.744 41.397 18.101 1.00 4.47 133 ARG A CA 1
ATOM 967 C C . ARG A 1 113 ? 15.138 40.136 18.602 1.00 3.34 133 ARG A C 1
ATOM 968 O O . ARG A 1 113 ? 14.208 40.174 19.380 1.00 4.57 133 ARG A O 1
ATOM 976 N N . ARG A 1 114 ? 15.680 39.007 18.149 1.00 4.73 134 ARG A N 1
ATOM 977 C CA A ARG A 1 114 ? 15.253 37.699 18.642 0.50 6.55 134 ARG A CA 1
ATOM 978 C CA B ARG A 1 114 ? 15.266 37.694 18.634 0.50 6.16 134 ARG A CA 1
ATOM 979 C C . ARG A 1 114 ? 16.107 37.411 19.864 1.00 6.85 134 ARG A C 1
ATOM 980 O O . ARG A 1 114 ? 17.332 37.218 19.755 1.00 7.38 134 ARG A O 1
ATOM 995 N N . ASN A 1 115 ? 15.468 37.410 21.022 1.00 5.49 135 ASN A N 1
ATOM 996 C CA . ASN A 1 115 ? 16.129 37.141 22.267 1.00 5.96 135 ASN A CA 1
ATOM 997 C C . ASN A 1 115 ? 16.298 35.650 22.455 1.00 4.92 135 ASN A C 1
ATOM 998 O O . ASN A 1 115 ? 15.760 34.841 21.716 1.00 6.56 135 ASN A O 1
ATOM 1003 N N . PRO A 1 116 ? 17.044 35.255 23.522 1.00 4.93 136 PRO A N 1
ATOM 1004 C CA . PRO A 1 116 ? 17.321 33.842 23.705 1.00 6.08 136 PRO A CA 1
ATOM 1005 C C . PRO A 1 116 ? 16.068 32.982 23.972 1.00 4.94 136 PRO A C 1
ATOM 1006 O O . PRO A 1 116 ? 16.113 31.782 23.753 1.00 5.90 136 PRO A O 1
ATOM 1010 N N . ASP A 1 117 ? 14.980 33.593 24.466 1.00 6.25 137 ASP A N 1
ATOM 1011 C CA . ASP A 1 117 ? 13.712 32.858 24.643 1.00 4.50 137 ASP A CA 1
ATOM 1012 C C . ASP A 1 117 ? 12.864 32.802 23.369 1.00 5.35 137 ASP A C 1
ATOM 1013 O O . ASP A 1 117 ? 11.720 32.364 23.409 1.00 6.60 137 ASP A O 1
ATOM 1018 N N . ASN A 1 118 ? 13.433 33.230 22.259 1.00 3.72 138 ASN A N 1
ATOM 1019 C CA . ASN A 1 118 ? 12.803 33.154 20.952 1.00 5.38 138 ASN A CA 1
ATOM 1020 C C . ASN A 1 118 ? 11.657 34.142 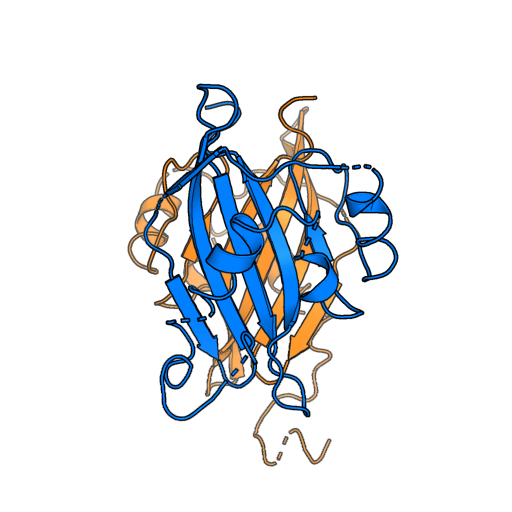20.714 1.00 7.21 138 ASN A C 1
ATOM 1021 O O . ASN A 1 118 ? 10.971 34.024 19.704 1.00 10.09 138 ASN A O 1
ATOM 1026 N N . GLN A 1 119 ? 11.514 35.120 21.585 1.00 5.56 139 GLN A N 1
ATOM 1027 C CA . GLN A 1 119 ? 10.615 36.212 21.308 1.00 6.15 139 GLN A CA 1
ATOM 1028 C C . GLN A 1 119 ? 11.391 37.240 20.522 1.00 6.01 139 GLN A C 1
ATOM 1029 O O . GLN A 1 119 ? 12.568 37.521 20.775 1.00 6.99 139 GLN A O 1
ATOM 1035 N N . TRP A 1 120 ? 10.694 37.847 19.583 1.00 4.86 140 TRP A N 1
ATOM 1036 C CA . TRP A 1 120 ? 11.179 39.031 18.851 1.00 5.25 140 TRP A CA 1
ATOM 1037 C C . TRP A 1 120 ? 10.613 40.273 19.545 1.00 5.26 140 TRP A C 1
ATOM 1038 O O . TRP A 1 120 ? 9.402 40.390 19.736 1.00 7.75 140 TRP A O 1
ATOM 1049 N N . LYS A 1 121 ? 11.507 41.160 19.957 1.00 5.56 141 LYS A N 1
ATOM 1050 C CA . LYS A 1 121 ? 11.148 42.354 20.705 1.00 6.25 141 LYS A CA 1
ATOM 1051 C C . LYS A 1 121 ? 11.772 43.567 20.033 1.00 4.71 141 LYS A C 1
ATOM 1052 O O . LYS A 1 121 ? 12.853 43.493 19.455 1.00 5.84 141 LYS A O 1
ATOM 1058 N N . ILE A 1 122 ? 11.060 44.700 20.106 1.00 5.56 142 ILE A N 1
ATOM 1059 C CA . ILE A 1 122 ? 11.564 45.948 19.531 1.00 5.48 142 ILE A CA 1
ATOM 1060 C C . ILE A 1 122 ? 12.679 46.580 20.404 1.00 6.96 142 ILE A C 1
ATOM 1061 O O . ILE A 1 122 ? 12.473 46.794 21.598 1.00 5.53 142 ILE A O 1
ATOM 1066 N N . ILE A 1 123 ? 13.825 46.862 19.778 1.00 6.64 143 ILE A N 1
ATOM 1067 C CA . ILE A 1 123 ? 14.932 47.502 20.471 1.00 5.16 143 ILE A CA 1
ATOM 1068 C C . ILE A 1 123 ? 15.126 48.930 19.983 1.00 5.29 143 ILE A C 1
ATOM 1069 O O . ILE A 1 123 ? 15.861 49.684 20.622 1.00 5.08 143 ILE A O 1
ATOM 1074 N N . GLN A 1 124 ? 14.517 49.292 18.848 1.00 5.34 144 GLN A N 1
ATOM 1075 C CA . GLN A 1 124 ? 14.640 50.632 18.294 1.00 4.11 144 GLN A CA 1
ATOM 1076 C C . GLN A 1 124 ? 13.451 50.957 17.462 1.00 6.42 144 GLN A C 1
ATOM 1077 O O . GLN A 1 124 ? 13.006 50.156 16.610 1.00 5.82 144 GLN A O 1
ATOM 1083 N N . THR A 1 125 ? 12.960 52.169 17.660 1.00 5.54 145 THR A N 1
ATOM 1084 C CA . THR A 1 125 ? 11.831 52.681 16.892 1.00 3.42 145 THR A CA 1
ATOM 1085 C C . THR A 1 125 ? 12.142 54.106 16.436 1.00 4.08 145 THR A C 1
ATOM 1086 O O . THR A 1 125 ? 12.503 54.947 17.293 1.00 4.46 145 THR A O 1
ATOM 1090 N N . HIS A 1 126 ? 11.884 54.436 15.176 1.00 4.46 146 HIS A N 1
ATOM 1091 C CA . HIS A 1 126 ? 12.076 55.794 14.676 1.00 3.67 146 HIS A CA 1
ATOM 1092 C C . HIS A 1 126 ? 10.899 56.122 13.787 1.00 3.11 146 HIS A C 1
ATOM 1093 O O . HIS A 1 126 ? 10.745 55.526 12.728 1.00 4.87 146 HIS A O 1
ATOM 1100 N N . TRP A 1 127 ? 10.018 56.985 14.285 1.00 3.97 147 TRP A N 1
ATOM 1101 C CA . TRP A 1 127 ? 8.910 57.515 13.541 1.00 4.07 147 TRP A CA 1
ATOM 1102 C C . TRP A 1 127 ? 9.219 58.943 13.081 1.00 5.29 147 TRP A C 1
ATOM 1103 O O . TRP A 1 127 ? 9.679 59.769 13.894 1.00 5.20 147 TRP A O 1
ATOM 1114 N N . SER A 1 128 ? 8.957 59.227 11.810 1.00 3.86 148 SER A N 1
ATOM 1115 C CA . SER A 1 128 ? 9.049 60.617 11.314 1.00 3.51 148 SER A CA 1
ATOM 1116 C C . SER A 1 128 ? 7.965 60.904 10.315 1.00 4.83 148 SER A C 1
ATOM 1117 O O . SER A 1 128 ? 7.410 59.984 9.735 1.00 5.68 148 SER A O 1
ATOM 1120 N N . TYR A 1 129 ? 7.634 62.169 10.138 1.00 5.17 149 TYR A N 1
ATOM 1121 C CA . TYR A 1 129 ? 6.663 62.525 9.118 1.00 4.15 149 TYR A CA 1
ATOM 1122 C C . TYR A 1 129 ? 7.280 62.479 7.761 1.00 5.60 149 TYR A C 1
ATOM 1123 O O . TYR A 1 129 ? 8.448 62.825 7.595 1.00 6.06 149 TYR A O 1
ATOM 1132 N N . VAL A 1 130 ? 6.468 62.160 6.760 1.00 6.28 150 VAL A N 1
ATOM 1133 C CA . VAL A 1 130 ? 6.866 62.319 5.356 1.00 6.74 150 VAL A CA 1
ATOM 1134 C C . VAL A 1 130 ? 6.813 63.794 5.026 1.00 7.50 150 VAL A C 1
ATOM 1135 O O . VAL A 1 130 ? 5.781 64.450 5.185 1.00 7.44 150 VAL A O 1
ATOM 1139 N N . LYS A 1 131 ? 7.944 64.333 4.582 1.00 8.58 151 LYS A N 1
ATOM 1140 C CA . LYS A 1 131 ? 8.034 65.721 4.100 1.00 8.99 151 LYS A CA 1
ATOM 1141 C C . LYS A 1 131 ? 7.265 66.723 4.956 1.00 10.01 151 LYS A C 1
ATOM 1142 O O . LYS A 1 131 ? 6.374 67.422 4.454 1.00 10.64 151 LYS A O 1
ATOM 1148 N N . PRO A 1 132 ? 7.643 66.840 6.217 1.00 10.34 152 PRO A N 1
ATOM 1149 C CA . PRO A 1 132 ? 6.888 67.710 7.131 1.00 12.46 152 PRO A CA 1
ATOM 1150 C C . PRO A 1 132 ? 6.975 69.198 6.788 1.00 15.08 152 PRO A C 1
ATOM 1151 O O . PRO A 1 132 ? 6.061 69.953 7.135 1.00 17.11 152 PRO A O 1
ATOM 1155 N N . LEU A 1 133 ? 8.078 69.609 6.171 1.00 12.22 153 LEU A N 1
ATOM 1156 C CA . LEU A 1 133 ? 8.295 71.024 5.788 1.00 16.89 153 LEU A CA 1
ATOM 1157 C C . LEU A 1 133 ? 8.306 71.187 4.262 1.00 26.67 153 LEU A C 1
ATOM 1158 O O . LEU A 1 133 ? 8.328 72.326 3.758 1.00 29.54 153 LEU A O 1
ATOM 1163 N N . ASP A 1 134 ? 8.327 70.039 3.558 1.00 35.71 154 ASP A N 1
ATOM 1164 C CA . ASP A 1 134 ? 8.235 69.906 2.084 1.00 40.80 154 ASP A CA 1
ATOM 1165 C C . ASP A 1 134 ? 9.581 70.123 1.389 1.00 43.03 154 ASP A C 1
ATOM 1170 N N . GLN B 1 2 ? 41.394 37.848 22.259 1.00 40.81 22 GLN B N 1
ATOM 1171 C CA . GLN B 1 2 ? 40.013 37.374 22.580 1.00 39.63 22 GLN B CA 1
ATOM 1172 C C . GLN B 1 2 ? 39.725 36.132 21.704 1.00 38.04 22 GLN B C 1
ATOM 1173 O O . GLN B 1 2 ? 39.721 36.212 20.459 1.00 34.80 22 GLN B O 1
ATOM 1179 N N . GLN B 1 3 ? 39.530 34.987 22.365 1.00 36.68 23 GLN B N 1
ATOM 1180 C CA . GLN B 1 3 ? 39.388 33.687 21.686 1.00 35.63 23 GLN B CA 1
ATOM 1181 C C . GLN B 1 3 ? 38.087 33.501 20.875 1.00 33.71 23 GLN B C 1
ATOM 1182 O O . GLN B 1 3 ? 38.088 32.759 19.881 1.00 35.07 23 GLN B O 1
ATOM 1184 N N . LYS B 1 4 ? 36.990 34.147 21.290 1.00 28.43 24 LYS B N 1
ATOM 1185 C CA . LYS B 1 4 ? 35.731 34.077 20.521 1.00 27.51 24 LYS B CA 1
ATOM 1186 C C . LYS B 1 4 ? 35.913 34.784 19.178 1.00 27.18 24 LYS B C 1
ATOM 1187 O O . LYS B 1 4 ? 35.546 34.238 18.113 1.00 24.65 24 LYS B O 1
ATOM 1189 N N . ASN B 1 5 ? 36.485 35.996 19.230 1.00 24.07 25 ASN B N 1
ATOM 1190 C CA . ASN B 1 5 ? 36.785 36.774 18.037 1.00 22.53 25 ASN B CA 1
ATOM 1191 C C . ASN B 1 5 ? 37.734 36.025 17.113 1.00 19.28 25 ASN B C 1
ATOM 1192 O O . ASN B 1 5 ? 37.687 36.176 15.889 1.00 22.30 25 ASN B O 1
ATOM 1205 N N . GLU B 1 7 ? 38.011 32.567 16.819 1.00 23.31 27 GLU B N 1
ATOM 1206 C CA . GLU B 1 7 ? 37.291 31.490 16.163 1.00 24.49 27 GLU B CA 1
ATOM 1207 C C . GLU B 1 7 ? 36.433 32.075 15.042 1.00 25.77 27 GLU B C 1
ATOM 1208 O O . GLU B 1 7 ? 36.347 31.483 13.971 1.00 24.63 27 GLU B O 1
ATOM 1210 N N . ASN B 1 8 ? 35.840 33.260 15.285 1.00 25.67 28 ASN B N 1
ATOM 1211 C CA . ASN B 1 8 ? 34.976 33.958 14.304 1.00 26.20 28 ASN B CA 1
ATOM 1212 C C . ASN B 1 8 ? 35.709 34.865 13.275 1.00 25.58 28 ASN B C 1
ATOM 1213 O O . ASN B 1 8 ? 35.064 35.445 12.388 1.00 22.26 28 ASN B O 1
ATOM 1215 N N . LYS B 1 9 ? 37.041 34.954 13.377 1.00 23.47 29 LYS B N 1
ATOM 1216 C CA . LYS B 1 9 ? 37.838 35.864 12.530 1.00 23.14 29 LYS B CA 1
ATOM 1217 C C . LYS B 1 9 ? 37.218 37.260 12.523 1.00 27.02 29 LYS B C 1
ATOM 1218 O O . LYS B 1 9 ? 36.975 37.827 11.472 1.00 27.08 29 LYS B O 1
ATOM 1224 N N . THR B 1 10 ? 36.904 37.776 13.704 1.00 29.63 30 THR B N 1
ATOM 1225 C CA . THR B 1 10 ? 36.411 39.151 13.827 1.00 30.99 30 THR B CA 1
ATOM 1226 C C . THR B 1 10 ? 37.478 39.933 14.602 1.00 32.01 30 THR B C 1
ATOM 1227 O O . THR B 1 10 ? 38.321 39.332 15.279 1.00 32.15 30 THR B O 1
ATOM 1231 N N . LEU B 1 11 ? 37.468 41.255 14.467 1.00 32.95 31 LEU B N 1
ATOM 1232 C CA . LEU B 1 11 ? 38.479 42.116 15.119 1.00 34.25 31 LEU B CA 1
ATOM 1233 C C . LEU B 1 11 ? 38.194 42.304 16.609 1.00 33.83 31 LEU B C 1
ATOM 1234 O O . LEU B 1 11 ? 37.035 42.344 17.024 1.00 29.46 31 LEU B O 1
ATOM 1239 N N . ASN B 1 12 ? 39.257 42.451 17.405 1.00 36.20 32 ASN B N 1
ATOM 1240 C CA . ASN B 1 12 ? 39.133 42.672 18.858 1.00 38.43 32 ASN B CA 1
ATOM 1241 C C . ASN B 1 12 ? 38.887 44.162 19.178 1.00 38.50 32 ASN B C 1
ATOM 1242 O O . ASN B 1 12 ? 39.505 44.729 20.087 1.00 42.08 32 ASN B O 1
ATOM 1244 N N . GLU B 1 13 ? 37.947 44.757 18.451 1.00 35.73 33 GLU B N 1
ATOM 1245 C CA . GLU B 1 13 ? 37.657 46.189 18.521 1.00 33.69 33 GLU B CA 1
ATOM 1246 C C . GLU B 1 13 ? 36.492 46.514 19.443 1.00 28.53 33 GLU B C 1
ATOM 1247 O O . GLU B 1 13 ? 35.636 45.653 19.734 1.00 30.13 33 GLU B O 1
ATOM 1253 N N . ASN B 1 14 ? 36.477 47.756 19.923 1.00 19.96 34 ASN B N 1
ATOM 1254 C CA . ASN B 1 14 ? 35.343 48.264 20.673 1.00 18.88 34 ASN B CA 1
ATOM 1255 C C . ASN B 1 14 ? 34.319 48.624 19.587 1.00 13.72 34 ASN B C 1
ATOM 1256 O O . ASN B 1 14 ? 34.480 49.621 18.865 1.00 13.66 34 ASN B O 1
ATOM 1261 N N . ILE B 1 15 ? 33.291 47.797 19.424 1.00 10.91 35 ILE B N 1
ATOM 1262 C CA . ILE B 1 15 ? 32.347 48.006 18.308 1.00 10.70 35 ILE B CA 1
ATOM 1263 C C . ILE B 1 15 ? 31.631 49.346 18.399 1.00 9.92 35 ILE B C 1
ATOM 1264 O O . ILE B 1 15 ? 31.572 50.058 17.416 1.00 10.18 35 ILE B O 1
ATOM 1269 N N . PRO B 1 16 ? 31.104 49.708 19.586 1.00 11.03 36 PRO B N 1
ATOM 1270 C CA . PRO B 1 16 ? 30.414 51.000 19.626 1.00 11.75 36 PRO B CA 1
ATOM 1271 C C . PRO B 1 16 ? 31.307 52.182 19.221 1.00 8.81 36 PRO B C 1
ATOM 1272 O O . PRO B 1 16 ? 30.874 53.043 18.458 1.00 10.06 36 PRO B O 1
ATOM 1276 N N . GLU B 1 17 ? 32.518 52.229 19.756 1.00 10.18 37 GLU B N 1
ATOM 1277 C CA . GLU B 1 17 ? 33.457 53.298 19.429 1.00 9.99 37 GLU B CA 1
ATOM 1278 C C . GLU B 1 17 ? 33.788 53.297 17.924 1.00 9.60 37 GLU B C 1
ATOM 1279 O O . GLU B 1 17 ? 33.916 54.360 17.270 1.00 11.26 37 GLU B O 1
ATOM 1300 N N . ILE B 1 19 ? 31.913 52.115 15.407 1.00 7.08 39 ILE B N 1
ATOM 1301 C CA . ILE B 1 19 ? 30.752 52.521 14.659 1.00 6.46 39 ILE B CA 1
ATOM 1302 C C . ILE B 1 19 ? 30.551 54.037 14.745 1.00 8.65 39 ILE B C 1
ATOM 1303 O O . ILE B 1 19 ? 30.314 54.693 13.752 1.00 7.23 39 ILE B O 1
ATOM 1308 N N . ILE B 1 20 ? 30.698 54.603 15.936 1.00 6.15 40 ILE B N 1
ATOM 1309 C CA . ILE B 1 20 ? 30.588 56.036 16.092 1.00 8.47 40 ILE B CA 1
ATOM 1310 C C . ILE B 1 20 ? 31.643 56.750 15.224 1.00 7.85 40 ILE B C 1
ATOM 1311 O O . ILE B 1 20 ? 31.361 57.749 14.549 1.00 8.01 40 ILE B O 1
ATOM 1316 N N . SER B 1 21 ? 32.866 56.218 15.229 1.00 7.57 41 SER B N 1
ATOM 1317 C CA A SER B 1 21 ? 33.944 56.832 14.455 0.34 7.22 41 SER B CA 1
ATOM 1318 C CA B SER B 1 21 ? 33.944 56.809 14.450 0.33 6.36 41 SER B CA 1
ATOM 1319 C CA C SER B 1 21 ? 33.969 56.770 14.439 0.33 6.46 41 SER B CA 1
ATOM 1320 C C . SER B 1 21 ? 33.642 56.771 12.950 1.00 8.56 41 SER B C 1
ATOM 1321 O O . SER B 1 21 ? 33.878 57.744 12.249 1.00 8.93 41 SER B O 1
ATOM 1328 N N . LEU B 1 22 ? 33.105 55.645 12.465 1.00 8.26 42 LEU B N 1
ATOM 1329 C CA . LEU B 1 22 ? 32.722 55.541 11.041 1.00 6.74 42 LEU B CA 1
ATOM 1330 C C . LEU B 1 22 ? 31.695 56.581 10.655 1.00 5.96 42 LEU B C 1
ATOM 1331 O O . LEU B 1 22 ? 31.784 57.191 9.578 1.00 6.40 42 LEU B O 1
ATOM 1336 N N . GLU B 1 23 ? 30.682 56.756 11.505 1.00 5.37 43 GLU B N 1
ATOM 1337 C CA . GLU B 1 23 ? 29.614 57.703 11.235 1.00 5.62 43 GLU B CA 1
ATOM 1338 C C . GLU B 1 23 ? 30.157 59.116 11.217 1.00 5.82 43 GLU B C 1
ATOM 1339 O O . GLU B 1 23 ? 29.854 59.900 10.331 1.00 7.35 43 GLU B O 1
ATOM 1345 N N . LYS B 1 24 ? 30.906 59.478 12.255 1.00 7.10 44 LYS B N 1
ATOM 1346 C CA . LYS B 1 24 ? 31.509 60.831 12.315 1.00 8.70 44 LYS B CA 1
ATOM 1347 C C . LYS B 1 24 ? 32.414 61.132 11.107 1.00 8.55 44 LYS B C 1
ATOM 1348 O O . LYS B 1 24 ? 32.386 62.237 10.562 1.00 9.02 44 LYS B O 1
ATOM 1354 N N . GLU B 1 25 ? 33.179 60.132 10.685 1.00 6.24 45 GLU B N 1
ATOM 1355 C CA . GLU B 1 25 ? 34.059 60.250 9.502 1.00 7.20 45 GLU B CA 1
ATOM 1356 C C . GLU B 1 25 ? 33.231 60.523 8.247 1.00 8.06 45 GLU B C 1
ATOM 1357 O O . GLU B 1 25 ? 33.577 61.357 7.446 1.00 9.19 45 GLU B O 1
ATOM 1363 N N . ALA B 1 26 ? 32.134 59.791 8.063 1.00 7.29 46 ALA B N 1
ATOM 1364 C CA . ALA B 1 26 ? 31.307 59.957 6.885 1.00 5.52 46 ALA B CA 1
ATOM 1365 C C . ALA B 1 26 ? 30.632 61.338 6.909 1.00 6.94 46 ALA B C 1
ATOM 1366 O O . ALA B 1 26 ? 30.462 61.991 5.889 1.00 8.70 46 ALA B O 1
ATOM 1368 N N . LEU B 1 27 ? 30.155 61.742 8.084 1.00 7.51 47 LEU B N 1
ATOM 1369 C CA . LEU B 1 27 ? 29.515 63.037 8.198 1.00 9.19 47 LEU B CA 1
ATOM 1370 C C . LEU B 1 27 ? 30.402 64.196 7.823 1.00 10.03 47 LEU B C 1
ATOM 1371 O O . LEU B 1 27 ? 29.924 65.183 7.231 1.00 8.14 47 LEU B O 1
ATOM 1376 N N . ALA B 1 28 ? 31.657 64.127 8.268 1.00 7.92 48 ALA B N 1
ATOM 1377 C CA . ALA B 1 28 ? 32.636 65.187 8.047 1.00 8.94 48 ALA B CA 1
ATOM 1378 C C . ALA B 1 28 ? 33.485 64.971 6.796 1.00 9.02 48 ALA B C 1
ATOM 1379 O O . ALA B 1 28 ? 34.349 65.805 6.511 1.00 9.70 48 ALA B O 1
ATOM 1381 N N . SER B 1 29 ? 33.227 63.913 6.024 1.00 9.48 49 SER B N 1
ATOM 1382 C CA . SER B 1 29 ? 34.060 63.593 4.852 1.00 9.02 49 SER B CA 1
ATOM 1383 C C . SER B 1 29 ? 33.979 64.662 3.787 1.00 12.64 49 SER B C 1
ATOM 1384 O O . SER B 1 29 ? 32.916 65.225 3.543 1.00 11.09 49 SER B O 1
ATOM 1387 N N . THR B 1 30 ? 35.102 64.872 3.123 1.00 12.55 50 THR B N 1
ATOM 1388 C CA . THR B 1 30 ? 35.183 65.729 1.969 1.00 13.39 50 THR B CA 1
ATOM 1389 C C . THR B 1 30 ? 34.547 65.034 0.744 1.00 12.99 50 THR B C 1
ATOM 1390 O O . THR B 1 30 ? 34.236 65.696 -0.272 1.00 13.64 50 THR B O 1
ATOM 1394 N N . ASP B 1 31 ? 34.377 63.708 0.796 1.00 9.63 51 ASP B N 1
ATOM 1395 C CA . ASP B 1 31 ? 33.774 62.978 -0.306 1.00 7.65 51 ASP B CA 1
ATOM 1396 C C . ASP B 1 31 ? 32.285 63.002 -0.138 1.00 8.51 51 ASP B C 1
ATOM 1397 O O . ASP B 1 31 ? 31.792 62.424 0.805 1.00 8.00 51 ASP B O 1
ATOM 1402 N N . PRO B 1 32 ? 31.551 63.646 -1.070 1.00 7.66 52 PRO B N 1
ATOM 1403 C CA . PRO B 1 32 ? 30.110 63.707 -0.885 1.00 10.61 52 PRO B CA 1
ATOM 1404 C C . PRO B 1 32 ? 29.430 62.354 -1.014 1.00 6.41 52 PRO B C 1
ATOM 1405 O O . PRO B 1 32 ? 28.321 62.207 -0.523 1.00 8.37 52 PRO B O 1
ATOM 1417 N N . ALA B 1 34 ? 30.591 59.663 0.449 1.00 6.67 54 ALA B N 1
ATOM 1418 C CA . ALA B 1 34 ? 31.046 58.845 1.623 1.00 5.81 54 ALA B CA 1
ATOM 1419 C C . ALA B 1 34 ? 29.997 57.871 2.135 1.00 6.74 54 ALA B C 1
ATOM 1420 O O . ALA B 1 34 ? 30.297 56.686 2.307 1.00 6.69 54 ALA B O 1
ATOM 1422 N N . PHE B 1 35 ? 28.777 58.353 2.369 1.00 5.92 55 PHE B N 1
ATOM 1423 C CA . PHE B 1 35 ? 27.737 57.458 2.862 1.00 4.30 55 PHE B CA 1
ATOM 1424 C C . PHE B 1 35 ? 27.307 56.413 1.863 1.00 6.45 55 PHE B C 1
ATOM 1425 O O . PHE B 1 35 ? 26.889 55.321 2.284 1.00 7.61 55 PHE B O 1
ATOM 1433 N N . VAL B 1 36 ? 27.434 56.670 0.565 1.00 7.12 56 VAL B N 1
ATOM 1434 C CA . VAL B 1 36 ? 27.108 55.672 -0.430 1.00 6.68 56 VAL B CA 1
ATOM 1435 C C . VAL B 1 36 ? 28.165 54.562 -0.401 1.00 7.69 56 VAL B C 1
ATOM 1436 O O . VAL B 1 36 ? 27.848 53.379 -0.402 1.00 7.07 56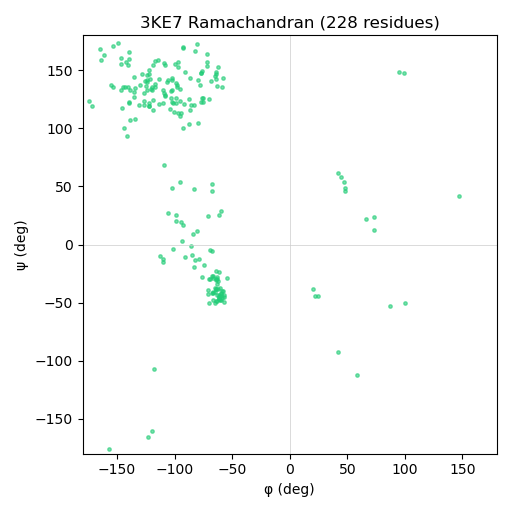 VAL B O 1
ATOM 1440 N N . GLU B 1 37 ? 29.421 54.971 -0.285 1.00 7.19 57 GLU B N 1
ATOM 1441 C CA . GLU B 1 37 ? 30.512 54.005 -0.158 1.00 7.97 57 GLU B CA 1
ATOM 1442 C C . GLU B 1 37 ? 30.407 53.135 1.103 1.00 6.79 57 GLU B C 1
ATOM 1443 O O . GLU B 1 37 ? 30.759 51.934 1.065 1.00 8.87 57 GLU B O 1
ATOM 1446 N N . LEU B 1 38 ? 29.856 53.692 2.169 1.00 5.62 58 LEU B N 1
ATOM 1447 C CA . LEU B 1 38 ? 29.729 53.005 3.422 1.00 5.06 58 LEU B CA 1
ATOM 1448 C C . LEU B 1 38 ? 28.471 52.135 3.479 1.00 6.90 58 LEU B C 1
ATOM 1449 O O . LEU B 1 38 ? 28.298 51.345 4.406 1.00 8.21 58 LEU B O 1
ATOM 1454 N N . SER B 1 39 ? 27.584 52.262 2.492 1.00 5.18 59 SER B N 1
ATOM 1455 C CA . SER B 1 39 ? 26.311 51.519 2.487 1.00 5.50 59 SER B CA 1
ATOM 1456 C C . SER B 1 39 ? 26.377 50.247 1.642 1.00 7.80 59 SER B C 1
ATOM 1457 O O . SER B 1 39 ? 27.118 50.169 0.663 1.00 8.95 59 SER B O 1
ATOM 1460 N N . ASP B 1 40 ? 25.537 49.265 2.012 1.00 8.44 60 ASP B N 1
ATOM 1461 C CA . ASP B 1 40 ? 25.442 48.017 1.304 1.00 7.35 60 ASP B CA 1
ATOM 1462 C C . ASP B 1 40 ? 24.359 48.024 0.227 1.00 5.84 60 ASP B C 1
ATOM 1463 O O . ASP B 1 40 ? 23.510 48.901 0.119 1.00 7.71 60 ASP B O 1
ATOM 1468 N N . THR B 1 41 ? 24.398 46.983 -0.598 1.00 7.12 61 THR B N 1
ATOM 1469 C CA A THR B 1 41 ? 23.515 46.895 -1.753 0.50 5.91 61 THR B CA 1
ATOM 1470 C CA B THR B 1 41 ? 23.525 46.831 -1.737 0.50 6.70 61 THR B CA 1
ATOM 1471 C C . THR B 1 41 ? 22.020 46.959 -1.420 1.00 7.25 61 THR B C 1
ATOM 1472 O O . THR B 1 41 ? 21.246 47.449 -2.233 1.00 8.25 61 THR B O 1
ATOM 1479 N N . ASP B 1 42 ? 21.651 46.479 -0.239 1.00 7.47 62 ASP B N 1
ATOM 1480 C CA . ASP B 1 42 ? 20.257 46.373 0.214 1.00 5.56 62 ASP B CA 1
ATOM 1481 C C . ASP B 1 42 ? 19.847 47.518 1.113 1.00 6.50 62 ASP B C 1
ATOM 1482 O O . ASP B 1 42 ? 18.817 47.426 1.805 1.00 7.59 62 ASP B O 1
ATOM 1487 N N . VAL B 1 43 ? 20.558 48.628 1.055 1.00 5.33 63 VAL B N 1
ATOM 1488 C CA . VAL B 1 43 ? 20.288 49.726 1.955 1.00 5.67 63 VAL B CA 1
ATOM 1489 C C . VAL B 1 43 ? 18.880 50.319 1.734 1.00 6.02 63 VAL B C 1
ATOM 1490 O O . VAL B 1 43 ? 18.404 50.432 0.616 1.00 6.10 63 VAL B O 1
ATOM 1494 N N . ILE B 1 44 ? 18.257 50.697 2.833 1.00 6.36 64 ILE B N 1
ATOM 1495 C CA . ILE B 1 44 ? 17.008 51.412 2.861 1.00 5.23 64 ILE B CA 1
ATOM 1496 C C . ILE B 1 44 ? 17.320 52.757 3.506 1.00 5.73 64 ILE B C 1
ATOM 1497 O O . ILE B 1 44 ? 17.973 52.830 4.527 1.00 6.35 64 ILE B O 1
ATOM 1502 N N . TYR B 1 45 ? 16.765 53.829 2.965 1.00 5.18 65 TYR B N 1
ATOM 1503 C CA . TYR B 1 45 ? 17.065 55.188 3.428 1.00 5.52 65 TYR B CA 1
ATOM 1504 C C . TYR B 1 45 ? 15.827 56.091 3.455 1.00 5.62 65 TYR B C 1
ATOM 1505 O O . TYR B 1 45 ? 14.995 56.095 2.527 1.00 5.66 65 TYR B O 1
ATOM 1514 N N . PHE B 1 46 ? 15.698 56.843 4.554 1.00 6.16 66 PHE B N 1
ATOM 1515 C CA . PHE B 1 46 ? 14.714 57.877 4.721 1.00 4.75 66 PHE B CA 1
ATOM 1516 C C . PHE B 1 46 ? 15.382 59.204 5.073 1.00 5.13 66 PHE B C 1
ATOM 1517 O O . PHE B 1 46 ? 16.339 59.250 5.838 1.00 5.78 66 PHE B O 1
ATOM 1525 N N . ASP B 1 47 ? 14.785 60.293 4.586 1.00 5.76 67 ASP B N 1
ATOM 1526 C CA . ASP B 1 47 ? 15.119 61.622 5.081 1.00 5.76 67 ASP B CA 1
ATOM 1527 C C . ASP B 1 47 ? 13.890 62.499 4.863 1.00 6.64 67 ASP B C 1
ATOM 1528 O O . ASP B 1 47 ? 12.939 62.065 4.255 1.00 5.19 67 ASP B O 1
ATOM 1533 N N . PRO B 1 48 ? 13.885 63.695 5.400 1.00 7.30 68 PRO B N 1
ATOM 1534 C CA . PRO B 1 48 ? 12.666 64.514 5.351 1.00 6.49 68 PRO B CA 1
ATOM 1535 C C . PRO B 1 48 ? 12.259 65.027 4.011 1.00 9.38 68 PRO B C 1
ATOM 1536 O O . PRO B 1 48 ? 11.184 65.640 3.936 1.00 10.20 68 PRO B O 1
ATOM 1540 N N . SER B 1 49 ? 13.053 64.796 2.968 1.00 6.72 69 SER B N 1
ATOM 1541 C CA A SER B 1 49 ? 12.669 65.307 1.655 0.50 7.36 69 SER B CA 1
ATOM 1542 C CA B SER B 1 49 ? 12.733 65.283 1.626 0.50 7.36 69 SER B CA 1
ATOM 1543 C C . SER B 1 49 ? 12.007 64.263 0.773 1.00 10.55 69 SER B C 1
ATOM 1544 O O . SER B 1 49 ? 11.513 64.591 -0.285 1.00 10.86 69 SER B O 1
ATOM 1549 N N . LEU B 1 50 ? 11.950 63.030 1.231 1.00 7.95 70 LEU B N 1
ATOM 1550 C CA . LEU B 1 50 ? 11.448 61.966 0.382 1.00 6.76 70 LEU B CA 1
ATOM 1551 C C . LEU B 1 50 ? 9.990 61.628 0.622 1.00 6.38 70 LEU B C 1
ATOM 1552 O O . LEU B 1 50 ? 9.554 61.454 1.732 1.00 6.76 70 LEU B O 1
ATOM 1557 N N . GLU B 1 51 ? 9.260 61.433 -0.470 1.00 6.51 71 GLU B N 1
ATOM 1558 C CA . GLU B 1 51 ? 7.894 61.051 -0.378 1.00 6.96 71 GLU B CA 1
ATOM 1559 C C . GLU B 1 51 ? 7.718 59.568 -0.013 1.00 7.60 71 GLU B C 1
ATOM 1560 O O . GLU B 1 51 ? 6.703 59.186 0.554 1.00 8.66 71 GLU B O 1
ATOM 1566 N N . THR B 1 52 ? 8.702 58.756 -0.393 1.00 6.06 72 THR B N 1
ATOM 1567 C CA . THR B 1 52 ? 8.715 57.327 -0.035 1.00 6.66 72 THR B CA 1
ATOM 1568 C C . THR B 1 52 ? 10.173 56.911 0.148 1.00 5.22 72 THR B C 1
ATOM 1569 O O . THR B 1 52 ? 11.089 57.568 -0.403 1.00 6.99 72 THR B O 1
ATOM 1573 N N . LYS B 1 53 ? 10.399 55.871 0.918 1.00 6.97 73 LYS B N 1
ATOM 1574 C CA . LYS B 1 53 ? 11.765 55.490 1.215 1.00 5.87 73 LYS B CA 1
ATOM 1575 C C . LYS B 1 53 ? 12.555 55.039 -0.033 1.00 5.92 73 LYS B C 1
ATOM 1576 O O . LYS B 1 53 ? 11.991 54.518 -1.014 1.00 6.76 73 LYS B O 1
ATOM 1582 N N . ILE B 1 54 ? 13.852 55.306 -0.009 1.00 5.13 74 ILE B N 1
ATOM 1583 C CA . ILE B 1 54 ? 14.811 54.820 -0.965 1.00 3.70 74 ILE B CA 1
ATOM 1584 C C . ILE B 1 54 ? 15.139 53.392 -0.654 1.00 6.37 74 ILE B C 1
ATOM 1585 O O . ILE B 1 54 ? 15.312 53.027 0.487 1.00 6.26 74 ILE B O 1
ATOM 1590 N N . GLU B 1 55 ? 15.201 52.590 -1.709 1.00 6.11 75 GLU B N 1
ATOM 1591 C CA A GLU B 1 55 ? 15.521 51.145 -1.603 0.60 6.98 75 GLU B CA 1
ATOM 1592 C CA B GLU B 1 55 ? 15.463 51.144 -1.618 0.40 6.71 75 GLU B CA 1
ATOM 1593 C C . GLU B 1 55 ? 16.585 50.770 -2.580 1.00 5.19 75 GLU B C 1
ATOM 1594 O O . GLU B 1 55 ? 16.394 50.822 -3.832 1.00 7.97 75 GLU B O 1
ATOM 1605 N N . GLY B 1 56 ? 17.671 50.279 -2.041 1.00 6.28 76 GLY B N 1
ATOM 1606 C CA . GLY B 1 56 ? 18.781 49.812 -2.821 1.00 6.08 76 GLY B CA 1
ATOM 1607 C C . GLY B 1 56 ? 19.867 50.836 -3.020 1.00 7.41 76 GLY B C 1
ATOM 1608 O O . GLY B 1 56 ? 19.614 52.025 -3.111 1.00 7.83 76 GLY B O 1
ATOM 1609 N N . LEU B 1 57 ? 21.090 50.343 -3.128 1.00 8.41 77 LEU B N 1
ATOM 1610 C CA . LEU B 1 57 ? 22.215 51.187 -3.279 1.00 6.85 77 LEU B CA 1
ATOM 1611 C C . LEU B 1 57 ? 22.188 51.985 -4.542 1.00 7.28 77 LEU B C 1
ATOM 1612 O O . LEU B 1 57 ? 22.693 53.110 -4.561 1.00 8.53 77 LEU B O 1
ATOM 1617 N N . GLU B 1 58 ? 21.649 51.464 -5.644 1.00 8.32 78 GLU B N 1
ATOM 1618 C CA A GLU B 1 58 ? 21.639 52.245 -6.858 0.55 10.26 78 GLU B CA 1
ATOM 1619 C CA B GLU B 1 58 ? 21.656 52.255 -6.864 0.45 10.75 78 GLU B CA 1
ATOM 1620 C C . GLU B 1 58 ? 20.742 53.479 -6.748 1.00 7.99 78 GLU B C 1
ATOM 1621 O O . GLU B 1 58 ? 21.098 54.549 -7.229 1.00 9.14 78 GLU B O 1
ATOM 1632 N N . GLN B 1 59 ? 19.599 53.334 -6.084 1.00 7.87 79 GLN B N 1
ATOM 1633 C CA A GLN B 1 59 ? 18.709 54.477 -5.814 0.50 9.18 79 GLN B CA 1
ATOM 1634 C CA B GLN B 1 59 ? 18.725 54.465 -5.865 0.50 8.45 79 GLN B CA 1
ATOM 1635 C C . GLN B 1 59 ? 19.380 55.464 -4.884 1.00 7.65 79 GLN B C 1
ATOM 1636 O O . GLN B 1 59 ? 19.275 56.684 -5.077 1.00 8.23 79 GLN B O 1
ATOM 1647 N N . LEU B 1 60 ? 20.043 54.945 -3.854 1.00 6.93 80 LEU B N 1
ATOM 1648 C CA . LEU B 1 60 ? 20.758 55.801 -2.909 1.00 5.97 80 LEU B CA 1
ATOM 1649 C C . LEU B 1 60 ? 21.832 56.620 -3.655 1.00 6.03 80 LEU B C 1
ATOM 1650 O O . LEU B 1 60 ? 21.991 57.810 -3.431 1.00 5.78 80 LEU B O 1
ATOM 1655 N N . ARG B 1 61 ? 22.610 55.952 -4.489 1.00 5.70 81 ARG B N 1
ATOM 1656 C CA . ARG B 1 61 ? 23.662 56.575 -5.284 1.00 7.58 81 ARG B CA 1
ATOM 1657 C C . ARG B 1 61 ? 23.099 57.686 -6.149 1.00 6.71 81 ARG B C 1
ATOM 1658 O O . ARG B 1 61 ? 23.625 58.791 -6.138 1.00 6.65 81 ARG B O 1
ATOM 1666 N N . THR B 1 62 ? 22.037 57.422 -6.873 1.00 7.07 82 THR B N 1
ATOM 1667 C CA . THR B 1 62 ? 21.386 58.434 -7.702 1.00 8.11 82 THR B CA 1
ATOM 1668 C C . THR B 1 62 ? 20.959 59.653 -6.902 1.00 7.51 82 THR B C 1
ATOM 1669 O O . THR B 1 62 ? 21.162 60.794 -7.319 1.00 8.05 82 THR B O 1
ATOM 1673 N N . TYR B 1 63 ? 20.386 59.427 -5.721 1.00 6.80 83 TYR B N 1
ATOM 1674 C CA . TYR B 1 63 ? 19.972 60.515 -4.850 1.00 6.40 83 TYR B CA 1
ATOM 1675 C C . TYR B 1 63 ? 21.188 61.359 -4.384 1.00 5.25 83 TYR B C 1
ATOM 1676 O O . TYR B 1 63 ? 21.204 62.596 -4.477 1.00 5.52 83 TYR B O 1
ATOM 1685 N N . TYR B 1 64 ? 22.222 60.670 -3.916 1.00 5.28 84 TYR B N 1
ATOM 1686 C CA . TYR B 1 64 ? 23.406 61.341 -3.412 1.00 5.13 84 TYR B CA 1
ATOM 1687 C C . TYR B 1 64 ? 24.187 62.083 -4.490 1.00 4.69 84 TYR B C 1
ATOM 1688 O O . TYR B 1 64 ? 24.832 63.105 -4.218 1.00 5.78 84 TYR B O 1
ATOM 1697 N N . LYS B 1 65 ? 24.082 61.633 -5.734 1.00 6.17 85 LYS B N 1
ATOM 1698 C CA . LYS B 1 65 ? 24.738 62.327 -6.832 1.00 4.50 85 LYS B CA 1
ATOM 1699 C C . LYS B 1 65 ? 24.213 63.752 -6.985 1.00 4.66 85 LYS B C 1
ATOM 1700 O O . LYS B 1 65 ? 24.924 64.600 -7.506 1.00 5.54 85 LYS B O 1
ATOM 1706 N N . GLY B 1 66 ? 23.008 64.019 -6.507 1.00 4.87 86 GLY B N 1
ATOM 1707 C CA . GLY B 1 66 ? 22.406 65.344 -6.636 1.00 6.39 86 GLY B CA 1
ATOM 1708 C C . GLY B 1 66 ? 22.604 66.224 -5.423 1.00 6.44 86 GLY B C 1
ATOM 1709 O O . GLY B 1 66 ? 22.197 67.372 -5.441 1.00 9.46 86 GLY B O 1
ATOM 1718 N N . GLN B 1 68 ? 24.787 68.215 -2.408 1.00 5.79 88 GLN B N 1
ATOM 1719 C CA . GLN B 1 68 ? 26.046 68.845 -2.127 1.00 5.30 88 GLN B CA 1
ATOM 1720 C C . GLN B 1 68 ? 26.378 68.567 -0.685 1.00 8.51 88 GLN B C 1
ATOM 1721 O O . GLN B 1 68 ? 25.651 68.952 0.221 1.00 9.28 88 GLN B O 1
ATOM 1727 N N . LEU B 1 69 ? 27.465 67.862 -0.475 1.00 8.48 89 LEU B N 1
ATOM 1728 C CA . LEU B 1 69 ? 27.784 67.391 0.881 1.00 11.03 89 LEU B CA 1
ATOM 1729 C C . LEU B 1 69 ? 29.281 67.531 1.069 1.00 13.64 89 LEU B C 1
ATOM 1730 O O . LEU B 1 69 ? 30.039 67.510 0.092 1.00 13.61 89 LEU B O 1
ATOM 1735 N N . PRO B 1 70 ? 29.723 67.676 2.323 1.00 11.08 90 PRO B N 1
ATOM 1736 C CA . PRO B 1 70 ? 28.943 67.722 3.526 1.00 13.74 90 PRO B CA 1
ATOM 1737 C C . PRO B 1 70 ? 28.205 69.052 3.578 1.00 17.06 90 PRO B C 1
ATOM 1738 O O . PRO B 1 70 ? 28.624 70.029 2.892 1.00 14.84 90 PRO B O 1
ATOM 1742 N N . PRO B 1 71 ? 27.101 69.100 4.339 1.00 15.19 91 PRO B N 1
ATOM 1743 C CA . PRO B 1 71 ? 26.331 70.330 4.476 1.00 18.42 91 PRO B CA 1
ATOM 1744 C C . PRO B 1 71 ? 26.908 71.268 5.531 1.00 20.10 91 PRO B C 1
ATOM 1745 O O . PRO B 1 71 ? 26.589 72.440 5.521 1.00 24.89 91 PRO B O 1
ATOM 1749 N N . ALA B 1 72 ? 27.732 70.733 6.445 1.00 21.87 92 ALA B N 1
ATOM 1750 C CA . ALA B 1 72 ? 28.272 71.515 7.555 1.00 22.83 92 ALA B CA 1
ATOM 1751 C C . ALA B 1 72 ? 29.704 71.126 7.945 1.00 24.51 92 ALA B C 1
ATOM 1752 O O . ALA B 1 72 ? 30.053 69.930 8.083 1.00 22.07 92 ALA B O 1
ATOM 1754 N N . ASP B 1 73 ? 30.524 72.149 8.150 1.00 24.70 93 ASP B N 1
ATOM 1755 C CA . ASP B 1 73 ? 31.836 71.953 8.721 1.00 24.42 93 ASP B CA 1
ATOM 1756 C C . ASP B 1 73 ? 31.709 71.546 10.143 1.00 22.05 93 ASP B C 1
ATOM 1757 O O . ASP B 1 73 ? 32.474 70.721 10.605 1.00 22.70 93 ASP B O 1
ATOM 1762 N N A HIS B 1 74 ? 30.773 72.146 10.879 0.50 24.18 94 HIS B N 1
ATOM 1763 N N B HIS B 1 74 ? 30.704 72.075 10.841 0.50 23.74 94 HIS B N 1
ATOM 1764 C CA A HIS B 1 74 ? 30.635 71.784 12.284 0.50 23.36 94 HIS B CA 1
ATOM 1765 C CA B HIS B 1 74 ? 30.574 71.797 12.261 0.50 23.04 94 HIS B CA 1
ATOM 1766 C C A HIS B 1 74 ? 29.276 71.179 12.662 0.50 22.69 94 HIS B C 1
ATOM 1767 C C B HIS B 1 74 ? 29.243 71.193 12.681 0.50 22.28 94 HIS B C 1
ATOM 1768 O O A HIS B 1 74 ? 28.220 71.553 12.132 0.50 21.61 94 HIS B O 1
ATOM 1769 O O B HIS B 1 74 ? 28.170 71.576 12.195 0.50 21.07 94 HIS B O 1
ATOM 1782 N N . PHE B 1 75 ? 29.351 70.224 13.581 1.00 21.17 95 PHE B N 1
ATOM 1783 C CA . PHE B 1 75 ? 28.197 69.486 14.068 1.00 18.50 95 PHE B CA 1
ATOM 1784 C C . PHE B 1 75 ? 28.552 68.857 15.387 1.00 15.78 95 PHE B C 1
ATOM 1785 O O . PHE B 1 75 ? 29.707 68.605 15.650 1.00 19.71 95 PHE B O 1
ATOM 1793 N N . ASP B 1 76 ? 27.53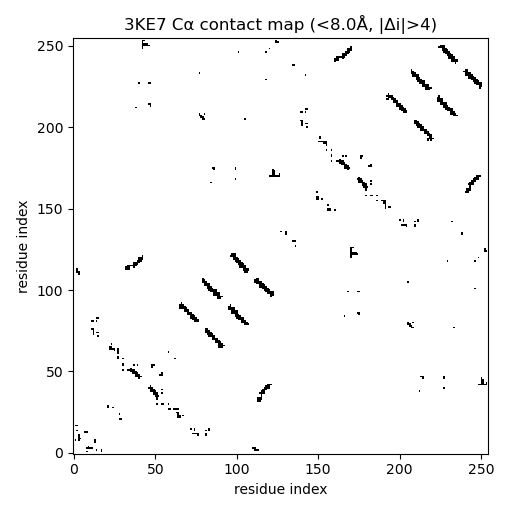2 68.631 16.237 1.00 15.06 96 ASP B N 1
ATOM 1794 C CA . ASP B 1 76 ? 27.678 67.992 17.543 1.00 13.63 96 ASP B CA 1
ATOM 1795 C C . ASP B 1 76 ? 26.809 66.718 17.549 1.00 13.78 96 ASP B C 1
ATOM 1796 O O . ASP B 1 76 ? 25.580 66.820 17.365 1.00 10.29 96 ASP B O 1
ATOM 1809 N N . ILE B 1 78 ? 24.986 63.986 19.654 1.00 9.24 98 ILE B N 1
ATOM 1810 C CA . ILE B 1 78 ? 24.425 63.995 20.966 1.00 8.50 98 ILE B CA 1
ATOM 1811 C C . ILE B 1 78 ? 23.994 62.616 21.445 1.00 7.14 98 ILE B C 1
ATOM 1812 O O . ILE B 1 78 ? 23.190 61.961 20.761 1.00 8.37 98 ILE B O 1
ATOM 1817 N N . ARG B 1 79 ? 24.599 62.148 22.546 1.00 8.01 99 ARG B N 1
ATOM 1818 C CA . ARG B 1 79 ? 24.307 60.847 23.204 1.00 8.23 99 ARG B CA 1
ATOM 1819 C C . ARG B 1 79 ? 24.244 59.654 22.229 1.00 8.26 99 ARG B C 1
ATOM 1820 O O . ARG B 1 79 ? 23.322 58.911 22.207 1.00 8.45 99 ARG B O 1
ATOM 1828 N N . PRO B 1 80 ? 25.288 59.474 21.431 1.00 8.00 100 PRO B N 1
ATOM 1829 C CA . PRO B 1 80 ? 25.221 58.321 20.569 1.00 6.31 100 PRO B CA 1
ATOM 1830 C C . PRO B 1 80 ? 25.173 57.014 21.361 1.00 7.53 100 PRO B C 1
ATOM 1831 O O . PRO B 1 80 ? 25.951 56.838 22.366 1.00 9.35 100 PRO B O 1
ATOM 1835 N N . VAL B 1 81 ? 24.303 56.104 20.930 1.00 5.87 101 VAL B N 1
ATOM 1836 C CA . VAL B 1 81 ? 24.141 54.815 21.510 1.00 7.23 101 VAL B CA 1
ATOM 1837 C C . VAL B 1 81 ? 24.310 53.775 20.413 1.00 6.74 101 VAL B C 1
ATOM 1838 O O . VAL B 1 81 ? 23.763 53.936 19.297 1.00 6.80 101 VAL B O 1
ATOM 1842 N N . VAL B 1 82 ? 25.054 52.710 20.723 1.00 7.96 102 VAL B N 1
ATOM 1843 C CA . VAL B 1 82 ? 25.194 51.615 19.801 1.00 7.94 102 VAL B CA 1
ATOM 1844 C C . VAL B 1 82 ? 24.725 50.339 20.487 1.00 8.40 102 VAL B C 1
ATOM 1845 O O . VAL B 1 82 ? 25.312 49.890 21.521 1.00 10.71 102 VAL B O 1
ATOM 1849 N N . GLN B 1 83 ? 23.713 49.723 19.916 1.00 8.61 103 GLN B N 1
ATOM 1850 C CA . GLN B 1 83 ? 23.204 48.441 20.346 1.00 7.73 103 GLN B CA 1
ATOM 1851 C C . GLN B 1 83 ? 23.789 47.359 19.431 1.00 7.19 103 GLN B C 1
ATOM 1852 O O . GLN B 1 83 ? 23.599 47.411 18.191 1.00 8.89 103 GLN B O 1
ATOM 1858 N N . VAL B 1 84 ? 24.494 46.392 20.023 1.00 6.81 104 VAL B N 1
ATOM 1859 C CA . VAL B 1 84 ? 25.181 45.387 19.252 1.00 6.81 104 VAL B CA 1
ATOM 1860 C C . VAL B 1 84 ? 24.489 44.044 19.403 1.00 7.66 104 VAL B C 1
ATOM 1861 O O . VAL B 1 84 ? 24.183 43.603 20.560 1.00 10.08 104 VAL B O 1
ATOM 1865 N N . ALA B 1 85 ? 24.222 43.410 18.271 1.00 8.35 105 ALA B N 1
ATOM 1866 C CA . ALA B 1 85 ? 23.548 42.097 18.208 1.00 11.93 105 ALA B CA 1
ATOM 1867 C C . ALA B 1 85 ? 24.195 41.301 17.135 1.00 14.79 105 ALA B C 1
ATOM 1868 O O . ALA B 1 85 ? 23.860 41.434 15.937 1.00 17.98 105 ALA B O 1
ATOM 1870 N N . GLN B 1 86 ? 25.151 40.524 17.534 1.00 15.72 106 GLN B N 1
ATOM 1871 C CA . GLN B 1 86 ? 25.845 39.614 16.658 1.00 16.27 106 GLN B CA 1
ATOM 1872 C C . GLN B 1 86 ? 26.477 40.433 15.509 1.00 19.40 106 GLN B C 1
ATOM 1873 O O . GLN B 1 86 ? 27.351 41.325 15.780 1.00 20.95 106 GLN B O 1
ATOM 1879 N N . ASN B 1 87 ? 25.975 40.260 14.281 1.00 14.99 107 ASN B N 1
ATOM 1880 C CA . ASN B 1 87 ? 26.540 40.950 13.135 1.00 11.70 107 ASN B CA 1
ATOM 1881 C C . ASN B 1 87 ? 25.854 42.299 12.802 1.00 9.33 107 ASN B C 1
ATOM 1882 O O . ASN B 1 87 ? 26.029 42.815 11.706 1.00 10.28 107 ASN B O 1
ATOM 1887 N N . ILE B 1 88 ? 25.088 42.838 13.749 1.00 7.88 108 ILE B N 1
ATOM 1888 C CA . ILE B 1 88 ? 24.377 44.114 13.573 1.00 4.87 108 ILE B CA 1
ATOM 1889 C C . ILE B 1 88 ? 24.775 45.094 14.683 1.00 5.41 108 ILE B C 1
ATOM 1890 O O . ILE B 1 88 ? 24.963 44.719 15.866 1.00 7.51 108 ILE B O 1
ATOM 1895 N N . ALA B 1 89 ? 24.947 46.357 14.288 1.00 5.81 109 ALA B N 1
ATOM 1896 C CA . ALA B 1 89 ? 25.103 47.439 15.252 1.00 6.62 109 ALA B CA 1
ATOM 1897 C C . ALA B 1 89 ? 24.083 48.491 14.900 1.00 6.95 109 ALA B C 1
ATOM 1898 O O . ALA B 1 89 ? 24.058 48.976 13.761 1.00 7.78 109 ALA B O 1
ATOM 1900 N N . VAL B 1 90 ? 23.239 48.840 15.861 1.00 5.56 110 VAL B N 1
ATOM 1901 C CA . VAL B 1 90 ? 22.244 49.910 15.683 1.00 4.61 110 VAL B CA 1
ATOM 1902 C C . VAL B 1 90 ? 22.784 51.158 16.352 1.00 6.86 110 VAL B C 1
ATOM 1903 O O . VAL B 1 90 ? 22.968 51.159 17.576 1.00 6.64 110 VAL B O 1
ATOM 1907 N N . LEU B 1 91 ? 23.085 52.184 15.556 1.00 5.86 111 LEU B N 1
ATOM 1908 C CA . LEU B 1 91 ? 23.578 53.477 16.055 1.00 5.42 111 LEU B CA 1
ATOM 1909 C C . LEU B 1 91 ? 22.456 54.486 16.045 1.00 6.71 111 LEU B C 1
ATOM 1910 O O . LEU B 1 91 ? 21.832 54.743 15.009 1.00 6.73 111 LEU B O 1
ATOM 1915 N N . THR B 1 92 ? 22.176 55.046 17.191 1.00 6.29 112 THR B N 1
ATOM 1916 C CA . THR B 1 92 ? 21.158 56.097 17.301 1.00 5.91 112 THR B CA 1
ATOM 1917 C C . THR B 1 92 ? 21.797 57.333 17.926 1.00 5.91 112 THR B C 1
ATOM 1918 O O . THR B 1 92 ? 22.638 57.242 18.844 1.00 6.75 112 THR B O 1
ATOM 1922 N N . PHE B 1 93 ? 21.410 58.512 17.449 1.00 6.39 113 PHE B N 1
ATOM 1923 C CA . PHE B 1 93 ? 21.945 59.737 17.976 1.00 5.64 113 PHE B CA 1
ATOM 1924 C C . PHE B 1 93 ? 21.075 60.920 17.538 1.00 6.23 113 PHE B C 1
ATOM 1925 O O . PHE B 1 93 ? 20.236 60.795 16.618 1.00 5.62 113 PHE B O 1
ATOM 1933 N N . ASN B 1 94 ? 21.339 62.053 18.179 1.00 5.92 114 ASN B N 1
ATOM 1934 C CA . ASN B 1 94 ? 20.870 63.320 17.720 1.00 5.97 114 ASN B CA 1
ATOM 1935 C C . ASN B 1 94 ? 22.073 64.077 17.185 1.00 5.84 114 ASN B C 1
ATOM 1936 O O . ASN B 1 94 ? 23.216 63.798 17.609 1.00 7.10 114 ASN B O 1
ATOM 1941 N N . LEU B 1 95 ? 21.839 64.990 16.271 1.00 6.56 115 LEU B N 1
ATOM 1942 C CA . LEU B 1 95 ? 22.929 65.730 15.665 1.00 7.57 115 LEU B CA 1
ATOM 1943 C C . LEU B 1 95 ? 22.557 67.169 15.484 1.00 6.31 115 LEU B C 1
ATOM 1944 O O . LEU B 1 95 ? 21.569 67.462 14.849 1.00 8.56 115 LEU B O 1
ATOM 1949 N N . ASP B 1 96 ? 23.341 68.083 16.059 1.00 7.11 116 ASP B N 1
ATOM 1950 C CA . ASP B 1 96 ? 23.180 69.520 15.755 1.00 9.38 116 ASP B CA 1
ATOM 1951 C C . ASP B 1 96 ? 24.192 69.886 14.598 1.00 8.39 116 ASP B C 1
ATOM 1952 O O . ASP B 1 96 ? 25.356 69.756 14.789 1.00 13.97 116 ASP B O 1
ATOM 1957 N N . SER B 1 97 ? 23.668 70.223 13.423 1.00 10.98 117 SER B N 1
ATOM 1958 C CA . SER B 1 97 ? 24.436 70.547 12.210 1.00 15.55 117 SER B CA 1
ATOM 1959 C C . SER B 1 97 ? 24.416 72.052 12.016 1.00 15.87 117 SER B C 1
ATOM 1960 O O . SER B 1 97 ? 23.358 72.617 11.713 1.00 15.52 117 SER B O 1
ATOM 1963 N N . TYR B 1 98 ? 25.588 72.663 12.091 1.00 21.75 118 TYR B N 1
ATOM 1964 C CA . TYR B 1 98 ? 25.731 74.125 11.951 1.00 24.02 118 TYR B CA 1
ATOM 1965 C C . TYR B 1 98 ? 26.019 74.538 10.502 1.00 30.04 118 TYR B C 1
ATOM 1966 O O . TYR B 1 98 ? 27.139 74.385 10.022 1.00 30.48 118 TYR B O 1
ATOM 1975 N N . LEU B 1 99 ? 24.974 74.989 9.802 1.00 33.38 119 LEU B N 1
ATOM 1976 C CA . LEU B 1 99 ? 25.104 75.489 8.432 1.00 38.12 119 LEU B CA 1
ATOM 1977 C C . LEU B 1 99 ? 25.444 76.988 8.532 1.00 39.33 119 LEU B C 1
ATOM 1978 O O . LEU B 1 99 ? 24.559 77.804 8.844 1.00 38.03 119 LEU B O 1
ATOM 1983 N N . SER B 1 100 ? 26.722 77.325 8.302 1.00 40.81 120 SER B N 1
ATOM 1984 C CA . SER B 1 100 ? 27.244 78.716 8.405 1.00 42.33 120 SER B CA 1
ATOM 1985 C C . SER B 1 100 ? 26.673 79.447 9.637 1.00 42.54 120 SER B C 1
ATOM 1986 O O . SER B 1 100 ? 27.220 79.315 10.740 1.00 43.55 120 SER B O 1
ATOM 1988 N N . ASP B 1 101 ? 25.557 80.168 9.454 1.00 42.38 121 ASP B N 1
ATOM 1989 C CA . ASP B 1 101 ? 24.880 80.887 10.556 1.00 41.91 121 ASP B CA 1
ATOM 1990 C C . ASP B 1 101 ? 23.620 80.161 11.102 1.00 41.21 121 ASP B C 1
ATOM 1991 O O . ASP B 1 101 ? 23.015 80.627 12.066 1.00 42.23 121 ASP B O 1
AT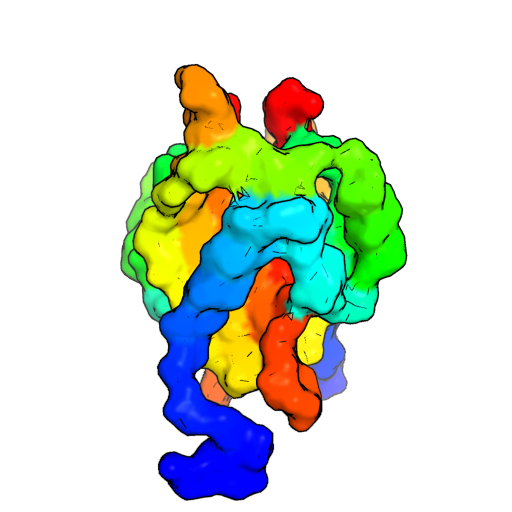OM 1993 N N . LYS B 1 102 ? 23.235 79.030 10.496 1.00 41.42 122 LYS B N 1
ATOM 1994 C CA . LYS B 1 102 ? 22.022 78.290 10.917 1.00 37.83 122 LYS B CA 1
ATOM 1995 C C . LYS B 1 102 ? 22.333 76.888 11.442 1.00 34.54 122 LYS B C 1
ATOM 1996 O O . LYS B 1 102 ? 23.385 76.324 11.165 1.00 33.66 122 LYS B O 1
ATOM 1998 N N . VAL B 1 103 ? 21.417 76.352 12.233 1.00 28.66 123 VAL B N 1
ATOM 1999 C CA . VAL B 1 103 ? 21.606 75.030 12.825 1.00 24.57 123 VAL B CA 1
ATOM 2000 C C . VAL B 1 103 ? 20.433 74.138 12.515 1.00 19.37 123 VAL B C 1
ATOM 2001 O O . VAL B 1 103 ? 19.270 74.519 12.738 1.00 19.57 123 VAL B O 1
ATOM 2005 N N . ILE B 1 104 ? 20.721 72.931 12.025 1.00 15.59 124 ILE B N 1
ATOM 2006 C CA . ILE B 1 104 ? 19.673 71.963 11.831 1.00 13.17 124 ILE B CA 1
ATOM 2007 C C . ILE B 1 104 ? 19.851 70.881 12.899 1.00 8.95 124 ILE B C 1
ATOM 2008 O O . ILE B 1 104 ? 20.943 70.356 13.095 1.00 8.18 124 ILE B O 1
ATOM 2013 N N . LYS B 1 105 ? 18.773 70.616 13.628 1.00 10.43 125 LYS B N 1
ATOM 2014 C CA . LYS B 1 105 ? 18.763 69.556 14.649 1.00 9.48 125 LYS B CA 1
ATOM 2015 C C . LYS B 1 105 ? 18.120 68.293 14.059 1.00 6.71 125 LYS B C 1
ATOM 2016 O O . LYS B 1 105 ? 16.990 68.335 13.579 1.00 6.59 125 LYS B O 1
ATOM 2022 N N . TRP B 1 106 ? 18.855 67.186 14.154 1.00 5.30 126 TRP B N 1
ATOM 2023 C CA . TRP B 1 106 ? 18.474 65.925 13.558 1.00 5.38 126 TRP B CA 1
ATOM 2024 C C . TRP B 1 106 ? 18.367 64.788 14.577 1.00 5.34 126 TRP B C 1
ATOM 2025 O O . TRP B 1 106 ? 19.042 64.774 15.576 1.00 6.04 126 TRP B O 1
ATOM 2036 N N . ASN B 1 107 ? 17.479 63.859 14.236 1.00 5.67 127 ASN B N 1
ATOM 2037 C CA . ASN B 1 107 ? 17.390 62.505 14.788 1.00 7.11 127 ASN B CA 1
ATOM 2038 C C . ASN B 1 107 ? 18.011 61.570 13.724 1.00 5.09 127 ASN B C 1
ATOM 2039 O O . ASN B 1 107 ? 17.802 61.763 12.518 1.00 6.81 127 ASN B O 1
ATOM 2044 N N . CYS B 1 108 ? 18.716 60.544 14.167 1.00 4.81 128 CYS B N 1
ATOM 2045 C CA . CYS B 1 108 ? 19.269 59.566 13.252 1.00 5.79 128 CYS B CA 1
ATOM 2046 C C . CYS B 1 108 ? 19.317 58.152 13.810 1.00 4.28 128 CYS B C 1
ATOM 2047 O O . CYS B 1 108 ? 19.802 57.940 14.941 1.00 5.44 128 CYS B O 1
ATOM 2050 N N . THR B 1 109 ? 18.862 57.208 12.990 1.00 6.13 129 THR B N 1
ATOM 2051 C CA . THR B 1 109 ? 19.086 55.805 13.211 1.00 5.10 129 THR B CA 1
ATOM 2052 C C . THR B 1 109 ? 19.877 55.245 12.030 1.00 4.80 129 THR B C 1
ATOM 2053 O O . THR B 1 109 ? 19.407 55.323 10.876 1.00 6.41 129 THR B O 1
ATOM 2057 N N . GLU B 1 110 ? 21.010 54.632 12.295 1.00 5.11 130 GLU B N 1
ATOM 2058 C CA . GLU B 1 110 ? 21.779 53.904 11.308 1.00 5.06 130 GLU B CA 1
ATOM 2059 C C . GLU B 1 110 ? 21.818 52.445 11.754 1.00 6.66 130 GLU B C 1
ATOM 2060 O O . GLU B 1 110 ? 22.008 52.168 12.966 1.00 9.67 130 GLU B O 1
ATOM 2066 N N . VAL B 1 111 ? 21.609 51.511 10.830 1.00 4.94 131 VAL B N 1
ATOM 2067 C CA . VAL B 1 111 ? 21.847 50.108 11.128 1.00 4.54 131 VAL B CA 1
ATOM 2068 C C . VAL B 1 111 ? 23.037 49.664 10.255 1.00 5.78 131 VAL B C 1
ATOM 2069 O O . VAL B 1 111 ? 22.978 49.755 9.047 1.00 6.41 131 VAL B O 1
ATOM 2073 N N . TYR B 1 112 ? 24.113 49.188 10.914 1.00 4.63 132 TYR B N 1
ATOM 2074 C CA . TYR B 1 112 ? 25.303 48.657 10.279 1.00 5.26 132 TYR B CA 1
ATOM 2075 C C . TYR B 1 112 ? 25.322 47.140 10.419 1.00 5.96 132 TYR B C 1
ATOM 2076 O O . TYR B 1 112 ? 24.891 46.591 11.456 1.00 6.76 132 TYR B O 1
ATOM 2085 N N . ARG B 1 113 ? 25.776 46.463 9.375 1.00 5.87 133 ARG B N 1
ATOM 2086 C CA . ARG B 1 113 ? 25.892 45.036 9.336 1.00 6.54 133 ARG B CA 1
ATOM 2087 C C . ARG B 1 113 ? 27.313 44.674 9.004 1.00 5.13 133 ARG B C 1
ATOM 2088 O O . ARG B 1 113 ? 27.882 45.237 8.066 1.00 7.30 133 ARG B O 1
ATOM 2096 N N . ARG B 1 114 ? 27.873 43.743 9.768 1.00 8.10 134 ARG B N 1
ATOM 2097 C CA . ARG B 1 114 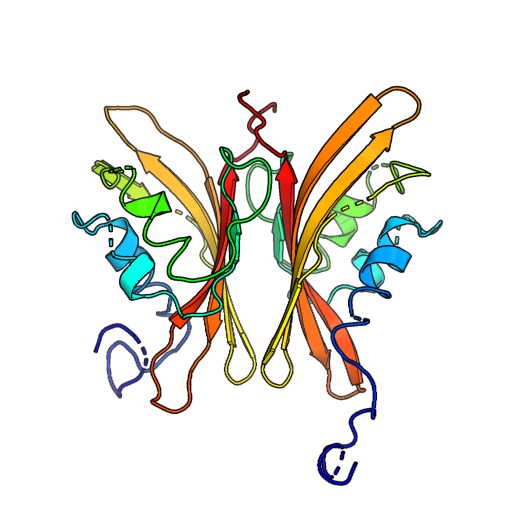? 29.224 43.286 9.542 1.00 10.67 134 ARG B CA 1
ATOM 2098 C C . ARG B 1 114 ? 29.169 42.229 8.451 1.00 11.98 134 ARG B C 1
ATOM 2099 O O . ARG B 1 114 ? 28.469 41.231 8.607 1.00 16.12 134 ARG B O 1
ATOM 2107 N N . ASN B 1 115 ? 29.869 42.478 7.354 1.00 13.10 135 ASN B N 1
ATOM 2108 C CA . ASN B 1 115 ? 29.950 41.533 6.252 1.00 18.37 135 ASN B CA 1
ATOM 2109 C C . ASN B 1 115 ? 31.024 40.481 6.558 1.00 21.53 135 ASN B C 1
ATOM 2110 O O . ASN B 1 115 ? 31.774 40.634 7.517 1.00 18.97 135 ASN B O 1
ATOM 2115 N N . PRO B 1 116 ? 31.039 39.378 5.792 1.00 27.42 136 PRO B N 1
ATOM 2116 C CA . PRO B 1 116 ? 32.051 38.317 6.018 1.00 27.65 136 PRO B CA 1
ATOM 2117 C C . PRO B 1 116 ? 33.495 38.801 5.986 1.00 28.82 136 PRO B C 1
ATOM 2118 O O . PRO B 1 116 ? 34.356 38.207 6.646 1.00 30.56 136 PRO B O 1
ATOM 2122 N N . ASP B 1 117 ? 33.761 39.865 5.229 1.00 26.77 137 ASP B N 1
ATOM 2123 C CA . ASP B 1 117 ? 35.093 40.453 5.167 1.00 23.53 137 ASP B CA 1
ATOM 2124 C C . ASP B 1 117 ? 35.389 41.375 6.346 1.00 24.76 137 ASP B C 1
ATOM 2125 O O . ASP B 1 117 ? 36.367 42.120 6.310 1.00 24.84 137 ASP B O 1
ATOM 2127 N N . ASN B 1 118 ? 34.535 41.349 7.385 1.00 22.98 138 ASN B N 1
ATOM 2128 C CA . ASN B 1 118 ? 34.708 42.192 8.579 1.00 24.04 138 ASN B CA 1
ATOM 2129 C C . ASN B 1 118 ? 34.553 43.676 8.323 1.00 23.24 138 ASN B C 1
ATOM 2130 O O . ASN B 1 118 ? 35.076 44.497 9.074 1.00 27.81 138 ASN B O 1
ATOM 2135 N N . GLN B 1 119 ? 33.862 44.034 7.247 1.00 19.78 139 GLN B N 1
ATOM 2136 C CA . GLN B 1 119 ? 33.581 45.433 7.002 1.00 16.99 139 GLN B CA 1
ATOM 2137 C C . GLN B 1 119 ? 32.174 45.667 7.504 1.00 12.98 139 GLN B C 1
ATOM 2138 O O . GLN B 1 119 ? 31.318 44.831 7.294 1.00 12.01 139 GLN B O 1
ATOM 2144 N N . TRP B 1 120 ? 31.995 46.754 8.215 1.00 13.51 140 TRP B N 1
ATOM 2145 C CA . TRP B 1 120 ? 30.674 47.179 8.675 1.00 10.84 140 TRP B CA 1
ATOM 2146 C C . TRP B 1 120 ? 30.068 48.133 7.648 1.00 11.82 140 TRP B C 1
ATOM 2147 O O . TRP B 1 120 ? 30.699 49.160 7.298 1.00 12.21 140 TRP B O 1
ATOM 2158 N N . LYS B 1 121 ? 28.908 47.759 7.106 1.00 8.67 141 LYS B N 1
ATOM 2159 C CA . LYS B 1 121 ? 28.247 48.551 6.099 1.00 7.28 141 LYS B CA 1
ATOM 2160 C C . LYS B 1 121 ? 26.854 48.933 6.558 1.00 4.98 141 LYS B C 1
ATOM 2161 O O . LYS B 1 121 ? 26.172 48.153 7.208 1.00 6.78 141 LYS B O 1
ATOM 2167 N N . ILE B 1 122 ? 26.419 50.126 6.138 1.00 5.38 142 ILE B N 1
ATOM 2168 C CA . ILE B 1 122 ? 25.102 50.618 6.468 1.00 6.34 142 ILE B CA 1
ATOM 2169 C C . ILE B 1 122 ? 24.044 49.903 5.588 1.00 6.16 142 ILE B C 1
ATOM 2170 O O . ILE B 1 122 ? 24.124 49.888 4.358 1.00 6.35 142 ILE B O 1
ATOM 2175 N N . ILE B 1 123 ? 23.053 49.319 6.269 1.00 6.41 143 ILE B N 1
ATOM 2176 C CA . ILE B 1 123 ? 21.926 48.687 5.627 1.00 5.05 143 ILE B CA 1
ATOM 2177 C C . ILE B 1 123 ? 20.625 49.478 5.824 1.00 6.62 143 ILE B C 1
ATOM 2178 O O . ILE B 1 123 ? 19.665 49.233 5.130 1.00 5.84 143 ILE B O 1
ATOM 2183 N N . GLN B 1 124 ? 20.615 50.439 6.717 1.00 6.06 144 GLN B N 1
ATOM 2184 C CA . GLN B 1 124 ? 19.437 51.283 6.910 1.00 5.18 144 GLN B CA 1
ATOM 2185 C C . GLN B 1 124 ? 19.834 52.611 7.491 1.00 5.70 144 GLN B C 1
ATOM 2186 O O . GLN B 1 124 ? 20.613 52.668 8.439 1.00 5.87 144 GLN B O 1
ATOM 2192 N N . THR B 1 125 ? 19.240 53.684 6.967 1.00 4.89 145 THR B N 1
ATOM 2193 C CA . THR B 1 125 ? 19.482 55.042 7.439 1.00 4.95 145 THR B CA 1
ATOM 2194 C C . THR B 1 125 ? 18.136 55.734 7.555 1.00 4.10 145 THR B C 1
ATOM 2195 O O . THR B 1 125 ? 17.302 55.682 6.620 1.00 5.33 145 THR B O 1
ATOM 2199 N N . HIS B 1 126 ? 17.901 56.373 8.691 1.00 5.19 146 HIS B N 1
ATOM 2200 C CA . HIS B 1 126 ? 16.703 57.178 8.911 1.00 5.74 146 HIS B CA 1
ATOM 2201 C C . HIS B 1 126 ? 17.117 58.493 9.546 1.00 4.93 146 HIS B C 1
ATOM 2202 O O . HIS B 1 126 ? 17.512 58.536 10.707 1.00 6.16 146 HIS B O 1
ATOM 2209 N N . TRP B 1 127 ? 17.049 59.579 8.749 1.00 5.23 147 TRP B N 1
ATOM 2210 C CA . TRP B 1 127 ? 17.294 60.922 9.205 1.00 5.34 147 TRP B CA 1
ATOM 2211 C C . TRP B 1 127 ? 15.961 61.628 9.357 1.00 5.89 147 TRP B C 1
ATOM 2212 O O . TRP B 1 127 ? 15.121 61.555 8.444 1.00 5.72 147 TRP B O 1
ATOM 2223 N N . SER B 1 128 ? 15.734 62.305 10.483 1.00 5.62 148 SER B N 1
ATOM 2224 C CA . SER B 1 128 ? 14.537 63.144 10.603 1.00 4.85 148 SER B CA 1
ATOM 2225 C C . SER B 1 128 ? 14.901 64.429 11.322 1.00 6.25 148 SER B C 1
ATOM 2226 O O . SER B 1 128 ? 15.902 64.488 12.065 1.00 6.17 148 SER B O 1
ATOM 2229 N N . TYR B 1 129 ? 14.064 65.466 11.148 1.00 6.25 149 TYR B N 1
ATOM 2230 C CA . TYR B 1 129 ? 14.260 66.698 11.904 1.00 6.42 149 TYR B CA 1
ATOM 2231 C C . TYR B 1 129 ? 13.761 66.529 13.319 1.00 7.13 149 TYR B C 1
ATOM 2232 O O . TYR B 1 129 ? 12.787 65.870 13.563 1.00 7.15 149 TYR B O 1
ATOM 2241 N N . VAL B 1 130 ? 14.427 67.217 14.239 1.00 6.77 150 VAL B N 1
ATOM 2242 C CA . VAL B 1 130 ? 13.970 67.303 15.618 1.00 6.53 150 VAL B CA 1
ATOM 2243 C C . VAL B 1 130 ? 12.818 68.300 15.664 1.00 7.51 150 VAL B C 1
ATOM 2244 O O . VAL B 1 130 ? 12.976 69.473 15.264 1.00 6.74 150 VAL B O 1
ATOM 2248 N N . LYS B 1 131 ? 11.656 67.847 16.146 1.00 7.40 151 LYS B N 1
ATOM 2249 C CA . LYS B 1 131 ? 10.499 68.713 16.385 1.00 7.10 151 LYS B CA 1
ATOM 2250 C C . LYS B 1 131 ? 10.240 69.684 15.233 1.00 8.76 151 LYS B C 1
ATOM 2251 O O . LYS B 1 131 ? 10.203 70.924 15.443 1.00 9.72 151 LYS B O 1
ATOM 2257 N N . PRO B 1 132 ? 10.027 69.153 14.018 1.00 7.39 152 PRO B N 1
ATOM 2258 C CA . PRO B 1 132 ? 9.864 70.021 12.854 1.00 12.62 152 PRO B CA 1
ATOM 2259 C C . PRO B 1 132 ? 8.638 70.900 12.938 1.00 12.72 152 PRO B C 1
ATOM 2260 O O . PRO B 1 132 ? 8.660 72.005 12.351 1.00 15.21 152 PRO B O 1
ATOM 2264 N N . LEU B 1 133 ? 7.581 70.424 13.613 1.00 9.82 153 LEU B N 1
ATOM 2265 C CA . LEU B 1 133 ? 6.351 71.201 13.781 1.00 18.31 153 LEU B CA 1
ATOM 2266 C C . LEU B 1 133 ? 6.284 71.804 15.190 1.00 28.73 153 LEU B C 1
ATOM 2267 O O . LEU B 1 133 ? 5.251 71.717 15.877 1.00 35.46 153 LEU B O 1
ATOM 2272 N N . ASP B 1 134 ? 7.396 72.435 15.592 1.00 33.05 154 ASP B N 1
ATOM 2273 C CA . ASP B 1 134 ? 7.476 73.205 16.830 1.00 37.34 154 ASP B CA 1
ATOM 2274 C C . ASP B 1 134 ? 7.688 74.676 16.455 1.00 37.88 154 ASP B C 1
#

CATH classification: 3.10.450.50